Protein AF-A0A9C8ZH96-F1 (afdb_monomer)

pLDDT: mean 73.75, std 20.72, range [28.11, 97.06]

Mean predicted aligned error: 12.99 Å

Structure (mmCIF, N/CA/C/O backbone):
data_AF-A0A9C8ZH96-F1
#
_entry.id   AF-A0A9C8ZH96-F1
#
loop_
_atom_site.group_PDB
_atom_site.id
_atom_site.type_symbol
_atom_site.label_atom_id
_atom_site.label_alt_id
_atom_site.label_comp_id
_atom_site.label_asym_id
_atom_site.label_entity_id
_atom_site.label_seq_id
_atom_site.pdbx_PDB_ins_code
_atom_site.Cartn_x
_atom_site.Cartn_y
_atom_site.Cartn_z
_atom_site.occupancy
_atom_site.B_iso_or_equiv
_atom_site.auth_seq_id
_atom_site.auth_comp_id
_atom_site.auth_asym_id
_atom_site.auth_atom_id
_atom_site.pdbx_PDB_model_num
ATOM 1 N N . MET A 1 1 ? 28.881 10.585 8.281 1.00 30.69 1 MET A N 1
ATOM 2 C CA . MET A 1 1 ? 27.798 9.870 8.985 1.00 30.69 1 MET A CA 1
ATOM 3 C C . MET A 1 1 ? 26.505 10.438 8.441 1.00 30.69 1 MET A C 1
ATOM 5 O O . MET A 1 1 ? 26.179 11.568 8.762 1.00 30.69 1 MET A O 1
ATOM 9 N N . THR A 1 2 ? 25.888 9.765 7.474 1.00 30.75 2 THR A N 1
ATOM 10 C CA . THR A 1 2 ? 24.674 10.262 6.816 1.00 30.75 2 THR A CA 1
ATOM 11 C C . THR A 1 2 ? 23.481 10.030 7.734 1.00 30.75 2 THR A C 1
ATOM 13 O O . THR A 1 2 ? 23.176 8.883 8.059 1.00 30.75 2 THR A O 1
ATOM 16 N N . ASP A 1 3 ? 22.847 11.123 8.157 1.00 37.47 3 ASP A N 1
ATOM 17 C CA . ASP A 1 3 ? 21.580 11.162 8.889 1.00 37.47 3 ASP A CA 1
ATOM 18 C C . ASP A 1 3 ? 20.472 10.555 8.017 1.00 37.47 3 ASP A C 1
ATOM 20 O O . ASP A 1 3 ? 19.742 11.242 7.306 1.00 37.47 3 ASP A O 1
ATOM 24 N N . ASN A 1 4 ? 20.370 9.226 8.017 1.00 44.91 4 ASN A N 1
ATOM 25 C CA . ASN A 1 4 ? 19.306 8.504 7.330 1.00 44.91 4 ASN A CA 1
ATOM 26 C C . ASN A 1 4 ? 18.088 8.431 8.260 1.00 44.91 4 ASN A C 1
ATOM 28 O O . ASN A 1 4 ? 17.694 7.360 8.729 1.00 44.91 4 ASN A O 1
ATOM 32 N N . CYS A 1 5 ? 17.557 9.601 8.622 1.00 54.75 5 CYS A N 1
ATOM 33 C CA . CYS A 1 5 ? 16.381 9.683 9.471 1.00 54.75 5 CYS A CA 1
ATOM 34 C C . CYS A 1 5 ? 15.181 9.122 8.699 1.00 54.75 5 CYS A C 1
ATOM 36 O O . CYS A 1 5 ? 14.754 9.670 7.689 1.00 54.75 5 CYS A O 1
ATOM 38 N N . VAL A 1 6 ? 14.654 8.000 9.186 1.00 64.62 6 VAL A N 1
ATOM 39 C CA . VAL A 1 6 ? 13.501 7.282 8.623 1.00 64.62 6 VAL A CA 1
ATOM 40 C C . VAL A 1 6 ? 12.221 8.130 8.600 1.00 64.62 6 VAL A C 1
ATOM 42 O O . VAL A 1 6 ? 11.325 7.855 7.804 1.00 64.62 6 VAL A O 1
ATOM 45 N N . TYR A 1 7 ? 12.137 9.143 9.466 1.00 63.81 7 TYR A N 1
ATOM 46 C CA . TYR A 1 7 ? 10.986 10.031 9.598 1.00 63.81 7 TYR A CA 1
ATOM 47 C C . TYR A 1 7 ? 11.360 11.473 9.283 1.00 63.81 7 TYR A C 1
ATOM 49 O O . TYR A 1 7 ? 12.438 11.951 9.647 1.00 63.81 7 TYR A O 1
ATOM 57 N N . HIS A 1 8 ? 10.420 12.184 8.674 1.00 64.00 8 HIS A N 1
ATOM 58 C CA . HIS A 1 8 ? 10.560 13.609 8.395 1.00 64.00 8 HIS A CA 1
ATOM 59 C C . HIS A 1 8 ? 10.381 14.479 9.631 1.00 64.00 8 HIS A C 1
ATOM 61 O O . HIS A 1 8 ? 9.702 14.093 10.577 1.00 64.00 8 HIS A O 1
ATOM 67 N N . GLU A 1 9 ? 10.889 15.710 9.577 1.00 67.31 9 GLU A N 1
ATOM 68 C CA . GLU A 1 9 ? 10.723 16.704 10.643 1.00 67.31 9 GLU A CA 1
ATOM 69 C C . GLU A 1 9 ? 9.248 16.916 11.022 1.00 67.31 9 GLU A C 1
ATOM 71 O O . GLU A 1 9 ? 8.907 16.891 12.202 1.00 67.31 9 GLU A O 1
ATOM 76 N N . GLY A 1 10 ? 8.350 17.019 10.035 1.00 61.44 10 GLY A N 1
ATOM 77 C CA . GLY A 1 10 ? 6.909 17.138 10.286 1.00 61.44 10 GLY A CA 1
ATOM 78 C C . GLY A 1 10 ? 6.300 15.896 10.947 1.00 61.44 10 GLY A C 1
ATOM 79 O O . GLY A 1 10 ? 5.468 16.014 11.846 1.00 61.44 10 GLY A O 1
ATOM 80 N N . GLU A 1 11 ? 6.742 14.696 10.562 1.00 68.62 11 GLU A N 1
ATOM 81 C CA . GLU A 1 11 ? 6.286 13.447 11.183 1.00 68.62 11 GLU A CA 1
ATOM 82 C C . GLU A 1 11 ? 6.816 13.312 12.611 1.00 68.62 11 GLU A C 1
ATOM 84 O O . GLU A 1 11 ? 6.065 12.939 13.510 1.00 68.62 11 GLU A O 1
ATOM 89 N N . LEU A 1 12 ? 8.079 13.669 12.840 1.00 71.69 12 LEU A N 1
ATOM 90 C CA . LEU A 1 12 ? 8.698 13.709 14.161 1.00 71.69 12 LEU A CA 1
ATOM 91 C C . LEU A 1 12 ? 8.006 14.732 15.068 1.00 71.69 12 LEU A C 1
ATOM 93 O O . LEU A 1 12 ? 7.741 14.428 16.231 1.00 71.69 12 LEU A O 1
ATOM 97 N N . ALA A 1 13 ? 7.651 15.904 14.538 1.00 69.12 13 ALA A N 1
ATOM 98 C CA . ALA A 1 13 ? 6.918 16.935 15.267 1.00 69.12 13 ALA A CA 1
ATOM 99 C C . ALA A 1 13 ? 5.530 16.438 15.696 1.00 69.12 13 ALA A C 1
ATOM 101 O O . ALA A 1 13 ? 5.172 16.545 16.870 1.00 69.12 13 ALA A O 1
ATOM 102 N N . VAL A 1 14 ? 4.773 15.811 14.789 1.00 69.50 14 VAL A N 1
ATOM 103 C CA . VAL A 1 14 ? 3.464 15.217 15.113 1.00 69.50 14 VAL A CA 1
ATOM 104 C C . VAL A 1 14 ? 3.613 14.057 16.103 1.00 69.50 14 VAL A C 1
ATOM 106 O O . VAL A 1 14 ? 2.831 13.948 17.049 1.00 69.50 14 VAL A O 1
ATOM 109 N N . GLN A 1 15 ? 4.623 13.200 15.945 1.00 76.31 15 GLN A N 1
ATOM 110 C CA . GLN A 1 15 ? 4.893 12.099 16.875 1.00 76.31 15 GLN A CA 1
ATOM 111 C C . GLN A 1 15 ? 5.243 12.604 18.280 1.00 76.31 15 GLN A C 1
ATOM 113 O O . GLN A 1 15 ? 4.797 12.014 19.268 1.00 76.31 15 GLN A O 1
ATOM 118 N N . ALA A 1 16 ? 6.013 13.691 18.376 1.00 74.44 16 ALA A N 1
ATOM 119 C CA . ALA A 1 16 ? 6.354 14.341 19.635 1.00 74.44 16 ALA A CA 1
ATOM 120 C C . ALA A 1 16 ? 5.114 14.957 20.296 1.00 74.44 16 ALA A C 1
ATOM 122 O O . ALA A 1 16 ? 4.856 14.685 21.467 1.00 74.44 16 ALA A O 1
ATOM 123 N N . GLN A 1 17 ? 4.298 15.693 19.534 1.00 74.50 17 GLN A N 1
ATOM 124 C CA . GLN A 1 17 ? 3.046 16.289 20.020 1.00 74.50 17 GLN A CA 1
ATOM 125 C C . GLN A 1 17 ? 2.052 15.244 20.540 1.00 74.50 17 GLN A C 1
ATOM 127 O O . GLN A 1 17 ? 1.319 15.505 21.488 1.00 74.50 17 GLN A O 1
ATOM 132 N N . ASN A 1 18 ? 2.044 14.047 19.950 1.00 71.00 18 ASN A N 1
ATOM 133 C CA . ASN A 1 18 ? 1.160 12.955 20.357 1.00 71.00 18 ASN A CA 1
ATOM 134 C C . ASN A 1 18 ? 1.796 11.999 21.386 1.00 71.00 18 ASN A C 1
ATOM 136 O O . ASN A 1 18 ? 1.199 10.972 21.707 1.00 71.00 18 ASN A O 1
ATOM 140 N N . GLY A 1 19 ? 3.007 12.286 21.882 1.00 79.12 19 GLY A N 1
ATOM 141 C CA . GLY A 1 19 ? 3.695 11.454 22.877 1.00 79.12 19 GLY A CA 1
ATOM 142 C C . GLY A 1 19 ? 4.083 10.052 22.385 1.00 79.12 19 GLY A C 1
ATOM 143 O O . GLY A 1 19 ? 4.326 9.158 23.193 1.00 79.12 19 GLY A O 1
ATOM 144 N N . VAL A 1 20 ? 4.145 9.828 21.067 1.00 78.31 20 VAL A N 1
ATOM 145 C CA . VAL A 1 20 ? 4.417 8.512 20.449 1.00 78.31 20 VAL A CA 1
ATOM 146 C C . VAL A 1 20 ? 5.841 8.369 19.904 1.00 78.31 20 VAL A C 1
ATOM 148 O O . VAL A 1 20 ? 6.160 7.349 19.296 1.00 78.31 20 VAL A O 1
ATOM 151 N N . ALA A 1 21 ? 6.723 9.342 20.146 1.00 73.88 21 ALA A N 1
ATOM 152 C CA . ALA A 1 21 ? 8.090 9.365 19.614 1.00 73.88 21 ALA A CA 1
ATOM 153 C C . ALA A 1 21 ? 8.908 8.092 19.930 1.00 73.88 21 ALA A C 1
ATOM 155 O O . ALA A 1 21 ? 9.622 7.583 19.067 1.00 73.88 21 ALA A O 1
ATOM 156 N N . THR A 1 22 ? 8.784 7.520 21.134 1.00 70.31 22 THR A N 1
ATOM 157 C CA . THR A 1 22 ? 9.489 6.275 21.502 1.00 70.31 22 THR A CA 1
ATOM 158 C C . THR A 1 22 ? 8.969 5.067 20.720 1.00 70.31 22 THR A C 1
ATOM 160 O O . THR A 1 22 ? 9.757 4.286 20.192 1.00 70.31 22 THR A O 1
ATOM 163 N N . ALA A 1 23 ? 7.646 4.933 20.590 1.00 66.44 23 ALA A N 1
ATOM 164 C CA . ALA A 1 23 ? 7.031 3.865 19.801 1.00 66.44 23 ALA A CA 1
ATOM 165 C C . ALA A 1 23 ? 7.370 3.998 18.306 1.00 66.44 23 ALA A C 1
ATOM 167 O O . ALA A 1 23 ? 7.609 2.995 17.630 1.00 66.44 23 ALA A O 1
ATOM 168 N N . ALA A 1 24 ? 7.450 5.232 17.804 1.00 65.38 24 ALA A N 1
ATOM 169 C CA . ALA A 1 24 ? 7.892 5.511 16.447 1.00 65.38 24 ALA A CA 1
ATOM 170 C C . ALA A 1 24 ? 9.358 5.110 16.237 1.00 65.38 24 ALA A C 1
ATOM 172 O O . ALA A 1 24 ? 9.647 4.406 15.280 1.00 65.38 24 ALA A O 1
ATOM 173 N N . ARG A 1 25 ? 10.280 5.431 17.158 1.00 70.19 25 ARG A N 1
ATOM 174 C CA . ARG A 1 25 ? 11.686 4.982 17.063 1.00 70.19 25 ARG A CA 1
ATOM 175 C C . ARG A 1 25 ? 11.831 3.462 17.007 1.00 70.19 25 ARG A C 1
ATOM 177 O O . ARG A 1 25 ? 12.599 2.957 16.194 1.00 70.19 25 ARG A O 1
ATOM 184 N N . LEU A 1 26 ? 11.079 2.735 17.833 1.00 67.62 26 LEU A N 1
ATOM 185 C CA . LEU A 1 26 ? 11.060 1.267 17.788 1.00 67.62 26 LEU A CA 1
ATOM 186 C C . LEU A 1 26 ? 10.528 0.751 16.444 1.00 67.62 26 LEU A C 1
ATOM 188 O O . LEU A 1 26 ? 11.037 -0.232 15.915 1.00 67.62 26 LEU A O 1
ATOM 192 N N . SER A 1 27 ? 9.544 1.445 15.871 1.00 69.31 27 SER A N 1
ATOM 193 C CA . SER A 1 27 ? 9.004 1.125 14.546 1.00 69.31 27 SER A CA 1
ATOM 194 C C . SER A 1 27 ? 10.007 1.437 13.428 1.00 69.31 27 SER A C 1
ATOM 196 O O . SER A 1 27 ? 10.153 0.628 12.519 1.00 69.31 27 SER A O 1
ATOM 198 N N . ALA A 1 28 ? 10.753 2.545 13.517 1.00 70.31 28 ALA A N 1
ATOM 199 C CA . ALA A 1 28 ? 11.830 2.880 12.582 1.00 70.31 28 ALA A CA 1
ATOM 200 C C . ALA A 1 28 ? 12.947 1.833 12.581 1.00 70.31 28 ALA A C 1
ATOM 202 O O . ALA A 1 28 ? 13.423 1.459 11.514 1.00 70.31 28 ALA A O 1
ATOM 203 N N . ALA A 1 29 ? 13.329 1.317 13.753 1.00 69.62 29 ALA A N 1
ATOM 204 C CA . ALA A 1 29 ? 14.325 0.250 13.859 1.00 69.62 29 ALA A CA 1
ATOM 205 C C . ALA A 1 29 ? 13.866 -1.073 13.211 1.00 69.62 29 ALA A C 1
ATOM 207 O O . ALA A 1 29 ? 14.695 -1.910 12.863 1.00 69.62 29 ALA A O 1
ATOM 208 N N . ALA A 1 30 ? 12.553 -1.263 13.041 1.00 74.75 30 ALA A N 1
ATOM 209 C CA . ALA A 1 30 ? 11.970 -2.432 12.390 1.00 74.75 30 ALA A CA 1
ATOM 210 C C . ALA A 1 30 ? 11.826 -2.280 10.864 1.00 74.75 30 ALA A C 1
ATOM 212 O O . ALA A 1 30 ? 11.397 -3.234 10.210 1.00 74.75 30 ALA A O 1
ATOM 213 N N . ILE A 1 31 ? 12.164 -1.118 10.289 1.00 83.94 31 ILE A N 1
ATOM 214 C CA . ILE A 1 31 ? 12.118 -0.914 8.839 1.00 83.94 31 ILE A CA 1
ATOM 215 C C . ILE A 1 31 ? 13.316 -1.588 8.189 1.00 83.94 31 ILE A C 1
ATOM 217 O O . ILE A 1 31 ? 14.468 -1.276 8.483 1.00 83.94 31 ILE A O 1
ATOM 221 N N . GLN A 1 32 ? 13.021 -2.504 7.276 1.00 87.31 32 GLN A N 1
ATOM 222 C CA . GLN A 1 32 ? 14.018 -3.248 6.521 1.00 87.31 32 GLN A CA 1
ATOM 223 C C . GLN A 1 32 ? 13.865 -2.957 5.031 1.00 87.31 32 GLN A C 1
ATOM 225 O O . GLN A 1 32 ? 12.756 -2.738 4.551 1.00 87.31 32 GLN A O 1
ATOM 230 N N . ASP A 1 33 ? 14.958 -3.044 4.282 1.00 90.69 33 ASP A N 1
ATOM 231 C CA . ASP A 1 33 ? 14.975 -2.992 2.812 1.00 90.69 33 ASP A CA 1
ATOM 232 C C . ASP A 1 33 ? 14.498 -4.302 2.157 1.00 90.69 33 ASP A C 1
ATOM 234 O O . ASP A 1 33 ? 14.644 -4.528 0.954 1.00 90.69 33 ASP A O 1
ATOM 238 N N . ARG A 1 34 ? 13.924 -5.198 2.963 1.00 93.44 34 ARG A N 1
ATOM 239 C CA . ARG A 1 34 ? 13.419 -6.495 2.547 1.00 93.44 34 ARG A CA 1
ATOM 240 C C . ARG A 1 34 ? 12.215 -6.912 3.374 1.00 93.44 34 ARG A C 1
ATOM 242 O O . ARG A 1 34 ? 12.126 -6.650 4.568 1.00 93.44 34 ARG A O 1
ATOM 249 N N . ILE A 1 35 ? 11.318 -7.646 2.739 1.00 94.25 35 ILE A N 1
ATOM 250 C CA . ILE A 1 35 ? 10.202 -8.319 3.388 1.00 94.25 35 ILE A CA 1
ATOM 251 C C . ILE A 1 35 ? 10.753 -9.462 4.262 1.00 94.25 35 ILE A C 1
ATOM 253 O O . ILE A 1 35 ? 11.465 -10.333 3.745 1.00 94.25 35 ILE A O 1
ATOM 257 N N . PRO A 1 36 ? 10.400 -9.512 5.560 1.00 91.56 36 PRO A N 1
ATOM 258 C CA . PRO A 1 36 ? 10.779 -10.615 6.434 1.00 91.56 36 PRO A CA 1
ATOM 259 C C . PRO A 1 36 ? 10.225 -11.954 5.937 1.00 91.56 36 PRO A C 1
ATOM 261 O O . PRO A 1 36 ? 9.075 -12.034 5.507 1.00 91.56 36 PRO A O 1
ATOM 264 N N . GLN A 1 37 ? 10.993 -13.036 6.080 1.00 89.94 37 GLN A N 1
ATOM 265 C CA . GLN A 1 37 ? 10.569 -14.375 5.644 1.00 89.94 37 GLN A CA 1
ATOM 266 C C . GLN A 1 37 ? 9.224 -14.800 6.263 1.00 89.94 37 GLN A C 1
ATOM 268 O O . GLN A 1 37 ? 8.357 -15.331 5.574 1.00 89.94 37 GLN A O 1
ATOM 273 N N . ALA A 1 38 ? 9.000 -14.470 7.540 1.00 87.62 38 ALA A N 1
ATOM 274 C CA . ALA A 1 38 ? 7.745 -14.741 8.245 1.00 87.62 38 ALA A CA 1
ATOM 275 C C . ALA A 1 38 ? 6.519 -14.014 7.647 1.00 87.62 38 ALA A C 1
ATOM 277 O O . ALA A 1 38 ? 5.380 -14.420 7.880 1.00 87.62 38 ALA A O 1
ATOM 278 N N . ALA A 1 39 ? 6.728 -12.944 6.874 1.00 91.44 39 ALA A N 1
ATOM 279 C CA . ALA A 1 39 ? 5.664 -12.187 6.222 1.00 91.44 39 ALA A CA 1
ATOM 280 C C . ALA A 1 39 ? 5.337 -12.696 4.806 1.00 91.44 39 ALA A C 1
ATOM 282 O O . ALA A 1 39 ? 4.299 -12.328 4.2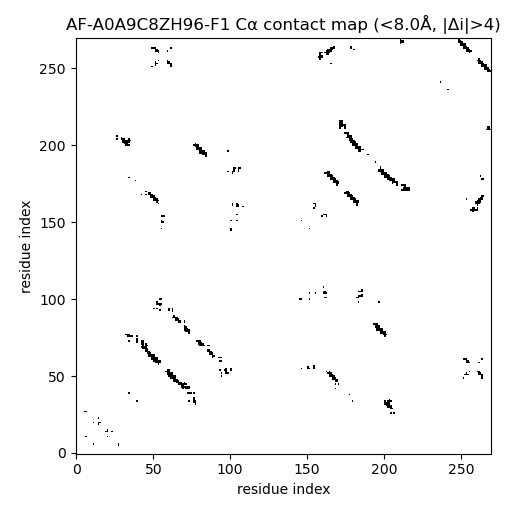63 1.00 91.44 39 ALA A O 1
ATOM 283 N N . MET A 1 40 ? 6.162 -13.563 4.210 1.00 93.81 40 MET A N 1
ATOM 284 C CA . MET A 1 40 ? 5.953 -14.049 2.837 1.00 93.81 40 MET A CA 1
ATOM 285 C C . MET A 1 40 ? 4.653 -14.847 2.696 1.00 93.81 40 MET A C 1
ATOM 287 O O . MET A 1 40 ? 3.872 -14.600 1.780 1.00 93.81 40 MET A O 1
ATOM 291 N N . ALA A 1 41 ? 4.382 -15.749 3.647 1.00 92.06 41 ALA A N 1
ATOM 292 C CA . ALA A 1 41 ? 3.131 -16.507 3.684 1.00 92.06 41 ALA A CA 1
ATOM 293 C C . ALA A 1 41 ? 1.916 -15.588 3.887 1.00 92.06 41 ALA A C 1
ATOM 295 O O . ALA A 1 41 ? 0.891 -15.772 3.242 1.00 92.06 41 ALA A O 1
ATOM 296 N N . PHE A 1 42 ? 2.057 -14.559 4.731 1.00 93.06 42 PHE A N 1
ATOM 297 C CA . PHE A 1 42 ? 1.012 -13.557 4.936 1.00 93.06 42 PHE A CA 1
ATOM 298 C C . PHE A 1 42 ? 0.681 -12.811 3.641 1.00 93.06 42 PHE A C 1
ATOM 300 O O . PHE A 1 42 ? -0.493 -12.691 3.311 1.00 93.06 42 PHE A O 1
ATOM 307 N N . ILE A 1 43 ? 1.697 -12.372 2.889 1.00 95.44 43 ILE A N 1
ATOM 308 C CA . ILE A 1 43 ? 1.526 -11.707 1.587 1.00 95.44 43 ILE A CA 1
ATOM 309 C C . ILE A 1 43 ? 0.807 -12.623 0.597 1.00 95.44 43 ILE A C 1
ATOM 311 O O . ILE A 1 43 ? -0.179 -12.209 -0.003 1.00 95.44 43 ILE A O 1
ATOM 315 N N . ALA A 1 44 ? 1.276 -13.865 0.452 1.00 94.62 44 ALA A N 1
ATOM 316 C CA . ALA A 1 44 ? 0.713 -14.817 -0.503 1.00 94.62 44 ALA A CA 1
ATOM 317 C C . ALA A 1 44 ? -0.748 -15.186 -0.194 1.00 94.62 44 ALA A C 1
ATOM 319 O O . ALA A 1 44 ? -1.488 -15.554 -1.097 1.00 94.62 44 ALA A O 1
ATOM 320 N N . GLN A 1 45 ? -1.176 -15.081 1.063 1.00 93.38 45 GLN A N 1
ATOM 321 C CA . GLN A 1 45 ? -2.554 -15.355 1.475 1.00 93.38 45 GLN A CA 1
ATOM 322 C C . GLN A 1 45 ? -3.492 -14.155 1.318 1.00 93.38 45 GLN A C 1
ATOM 324 O O . GLN A 1 45 ? -4.701 -14.320 1.469 1.00 93.38 45 GLN A O 1
ATOM 329 N N . GLN A 1 46 ? -2.974 -12.953 1.040 1.00 94.00 46 GLN A N 1
ATOM 330 C CA . GLN A 1 46 ? -3.837 -11.785 0.906 1.00 94.00 46 GLN A CA 1
ATOM 331 C C . GLN A 1 46 ? -4.757 -11.918 -0.305 1.00 94.00 46 GLN A C 1
ATOM 333 O O . GLN A 1 46 ? -4.343 -12.360 -1.375 1.00 94.00 46 GLN A O 1
ATOM 338 N N . SER A 1 47 ? -5.984 -11.440 -0.129 1.00 92.69 47 SER A N 1
ATOM 339 C CA . SER A 1 47 ? -6.976 -11.234 -1.186 1.00 92.69 47 SER A CA 1
ATOM 340 C C . SER A 1 47 ? -7.320 -9.756 -1.401 1.00 92.69 47 SER A C 1
ATOM 342 O O . SER A 1 47 ? -8.124 -9.417 -2.267 1.00 92.69 47 SER A O 1
ATOM 344 N N . MET A 1 48 ? -6.700 -8.866 -0.619 1.00 93.50 48 MET A N 1
ATOM 345 C CA . MET A 1 48 ? -6.855 -7.419 -0.704 1.00 93.50 48 MET A CA 1
ATOM 346 C C . MET A 1 48 ? -5.521 -6.722 -0.419 1.00 93.50 48 MET A C 1
ATOM 348 O O . MET A 1 48 ? -4.766 -7.125 0.469 1.00 93.50 48 MET A O 1
ATOM 352 N N . ALA A 1 49 ? -5.254 -5.643 -1.141 1.00 95.81 49 ALA A N 1
ATOM 353 C CA . ALA A 1 49 ? -4.184 -4.698 -0.871 1.00 95.81 49 ALA A CA 1
ATOM 354 C C . ALA A 1 49 ? -4.677 -3.272 -1.115 1.00 95.81 49 ALA A C 1
ATOM 356 O O . ALA A 1 49 ? -5.577 -3.040 -1.921 1.00 95.81 49 ALA A O 1
ATOM 357 N N . VAL A 1 50 ? -4.053 -2.308 -0.448 1.00 97.06 50 VAL A N 1
ATOM 358 C CA . VAL A 1 50 ? -4.219 -0.888 -0.762 1.00 97.06 50 VAL A CA 1
ATOM 359 C C . VAL A 1 50 ? -2.918 -0.379 -1.345 1.00 97.06 50 VAL A C 1
ATOM 361 O O . VAL A 1 50 ? -1.861 -0.616 -0.760 1.00 97.06 50 VAL A O 1
ATOM 364 N N . ILE A 1 51 ? -2.980 0.323 -2.471 1.00 97.06 51 ILE A N 1
ATOM 365 C CA . ILE A 1 51 ? -1.801 0.873 -3.137 1.00 97.06 51 ILE A CA 1
ATOM 366 C C . ILE A 1 51 ? -1.926 2.392 -3.234 1.00 97.06 51 ILE A C 1
ATOM 368 O O . ILE A 1 51 ? -2.827 2.920 -3.881 1.00 97.06 51 ILE A O 1
ATOM 372 N N . GLY A 1 52 ? -0.999 3.084 -2.579 1.00 95.94 52 GLY A N 1
ATOM 373 C CA . GLY A 1 52 ? -0.752 4.511 -2.718 1.00 95.94 52 GLY A CA 1
ATOM 374 C C . GLY A 1 52 ? 0.091 4.783 -3.957 1.00 95.94 52 GLY A C 1
ATOM 375 O O . GLY A 1 52 ? 1.200 4.256 -4.077 1.00 95.94 52 GLY A O 1
ATOM 376 N N . SER A 1 53 ? -0.413 5.606 -4.871 1.00 93.44 53 SER A N 1
ATOM 377 C CA . SER A 1 53 ? 0.297 5.983 -6.097 1.00 93.44 53 SER A CA 1
ATOM 378 C C . SER A 1 53 ? 0.052 7.445 -6.470 1.00 93.44 53 SER A C 1
ATOM 380 O O . SER A 1 53 ? -0.881 8.075 -5.969 1.00 93.44 53 SER A O 1
ATOM 382 N N . LEU A 1 54 ? 0.903 7.984 -7.343 1.00 89.31 54 LEU A N 1
ATOM 383 C CA . LEU A 1 54 ? 0.711 9.293 -7.957 1.00 89.31 54 LEU A CA 1
ATOM 384 C C . LEU A 1 54 ? 0.207 9.134 -9.386 1.00 89.31 54 LEU A C 1
ATOM 386 O O . LEU A 1 54 ? 0.704 8.282 -10.123 1.00 89.31 54 LEU A O 1
ATOM 390 N N . ASP A 1 55 ? -0.743 9.975 -9.785 1.00 85.88 55 ASP A N 1
ATOM 391 C CA . ASP A 1 55 ? -1.093 10.113 -11.197 1.00 85.88 55 ASP A CA 1
ATOM 392 C C . ASP A 1 55 ? -0.127 11.038 -11.945 1.00 85.88 55 ASP A C 1
ATOM 394 O O . ASP A 1 55 ? 0.718 11.705 -11.358 1.00 85.88 55 ASP A O 1
ATOM 398 N N . ALA A 1 56 ? -0.287 11.129 -13.266 1.00 78.50 56 ALA A N 1
ATOM 399 C CA . ALA A 1 56 ? 0.528 11.980 -14.136 1.00 78.50 56 ALA A CA 1
ATOM 400 C C . ALA A 1 56 ? 0.418 13.497 -13.859 1.00 78.50 56 ALA A C 1
ATOM 402 O O . ALA A 1 56 ? 1.060 14.290 -14.546 1.00 78.50 56 ALA A O 1
ATOM 403 N N . GLN A 1 57 ? -0.458 13.929 -12.951 1.00 79.81 57 GLN A N 1
ATOM 404 C CA . GLN A 1 57 ? -0.596 15.316 -12.497 1.00 79.81 57 GLN A CA 1
ATOM 405 C C . GLN A 1 57 ? 0.028 15.502 -11.100 1.00 79.81 57 GLN A C 1
ATOM 407 O O . GLN A 1 57 ? 0.118 16.626 -10.609 1.00 79.81 57 GLN A O 1
ATOM 412 N N . GLY A 1 58 ? 0.493 14.420 -10.471 1.00 79.38 58 GLY A N 1
ATOM 413 C CA . GLY A 1 58 ? 1.012 14.414 -9.111 1.00 79.38 58 GLY A CA 1
ATOM 414 C C . GLY A 1 58 ? -0.078 14.396 -8.043 1.00 79.38 58 GLY A C 1
ATOM 415 O O . GLY A 1 58 ? 0.229 14.700 -6.890 1.00 79.38 58 GLY A O 1
ATOM 416 N N . ASN A 1 59 ? -1.328 14.068 -8.393 1.00 87.06 59 ASN A N 1
ATOM 417 C CA . ASN A 1 59 ? -2.357 13.824 -7.386 1.00 87.06 59 ASN A CA 1
ATOM 418 C C . ASN A 1 59 ? -2.140 12.453 -6.752 1.00 87.06 59 ASN A C 1
ATOM 420 O O . ASN A 1 59 ? -1.721 11.503 -7.416 1.00 87.06 59 ASN A O 1
ATOM 424 N N . VAL A 1 60 ? -2.456 12.358 -5.464 1.00 90.06 60 VAL A N 1
ATOM 425 C CA . VAL A 1 60 ? -2.277 11.144 -4.671 1.00 90.06 60 VAL A CA 1
ATOM 426 C C . VAL A 1 60 ? -3.549 10.306 -4.699 1.00 90.06 60 VAL A C 1
ATOM 428 O O . VAL A 1 60 ? -4.638 10.822 -4.455 1.00 90.06 60 VAL A O 1
ATOM 431 N N . TRP A 1 61 ? -3.395 9.007 -4.937 1.00 93.50 61 TRP A N 1
ATOM 432 C CA . TRP A 1 61 ? -4.488 8.042 -5.000 1.00 93.50 61 TRP A CA 1
ATOM 433 C C . TRP A 1 61 ? -4.246 6.879 -4.043 1.00 93.50 61 TRP A C 1
ATOM 435 O O . TRP A 1 61 ? -3.134 6.357 -3.980 1.00 93.50 61 TRP A O 1
ATOM 445 N N . ALA A 1 62 ? -5.293 6.462 -3.327 1.00 95.56 62 ALA A N 1
ATOM 446 C CA . ALA A 1 62 ? -5.330 5.224 -2.551 1.00 95.56 62 ALA A CA 1
ATOM 447 C C . ALA A 1 62 ? -6.259 4.229 -3.257 1.00 95.56 62 ALA A C 1
ATOM 449 O O . ALA A 1 62 ? -7.480 4.334 -3.151 1.00 95.56 62 ALA A O 1
ATOM 450 N N . SER A 1 63 ? -5.680 3.276 -3.979 1.00 95.50 63 SER A N 1
ATOM 451 C CA . SER A 1 63 ? -6.424 2.300 -4.776 1.00 95.50 63 SER A CA 1
ATOM 452 C C . SER A 1 63 ? -6.606 0.997 -4.006 1.00 95.50 63 SER A C 1
ATOM 454 O O . SER A 1 63 ? -5.633 0.438 -3.493 1.00 95.50 63 SER A O 1
ATOM 456 N N . LEU A 1 64 ? -7.837 0.488 -3.946 1.00 94.62 64 LEU A N 1
ATOM 457 C CA . LEU A 1 64 ? -8.132 -0.844 -3.415 1.00 94.62 64 LEU A CA 1
ATOM 458 C C . LEU A 1 64 ? -7.986 -1.889 -4.519 1.00 94.62 64 LEU A C 1
ATOM 460 O O . LEU A 1 64 ? -8.616 -1.792 -5.571 1.00 94.62 64 LEU A O 1
ATOM 464 N N . VAL A 1 65 ? -7.162 -2.897 -4.253 1.00 94.44 65 VAL A N 1
ATOM 465 C CA . VAL A 1 65 ? -6.886 -4.007 -5.162 1.00 94.44 65 VAL A CA 1
ATOM 466 C C . VAL A 1 65 ? -7.338 -5.295 -4.513 1.00 94.44 65 VAL A C 1
ATOM 468 O O . VAL A 1 65 ? -6.835 -5.663 -3.455 1.00 94.44 65 VAL A O 1
ATOM 471 N N . PHE A 1 66 ? -8.256 -5.991 -5.165 1.00 93.12 66 PHE A N 1
ATOM 472 C CA . PHE A 1 66 ? -8.700 -7.321 -4.775 1.00 93.12 66 PHE A CA 1
ATOM 473 C C . PHE A 1 66 ? -8.095 -8.361 -5.704 1.00 93.12 66 PHE A C 1
ATOM 475 O O . PHE A 1 66 ? -7.879 -8.091 -6.882 1.00 93.12 66 PHE A O 1
ATOM 482 N N . GLY A 1 67 ? -7.839 -9.558 -5.203 1.00 90.81 67 GLY A N 1
ATOM 483 C CA . GLY A 1 67 ? -7.333 -10.649 -6.021 1.00 90.81 67 GLY A CA 1
ATOM 484 C C . GLY A 1 67 ? -7.443 -11.987 -5.317 1.00 90.81 67 GLY A C 1
ATOM 485 O O . GLY A 1 67 ? -7.758 -12.061 -4.131 1.00 90.81 67 GLY A O 1
ATOM 486 N N . GLN A 1 68 ? -7.188 -13.060 -6.056 1.00 89.75 68 GLN A N 1
ATOM 487 C CA . GLN A 1 68 ? -7.068 -14.382 -5.446 1.00 89.75 68 GLN A CA 1
ATOM 488 C C . GLN A 1 68 ? -5.751 -14.484 -4.665 1.00 89.75 68 GLN A C 1
ATOM 490 O O . GLN A 1 68 ? -4.765 -13.862 -5.075 1.00 89.75 68 GLN A O 1
ATOM 495 N N . PRO A 1 69 ? -5.686 -15.274 -3.577 1.00 93.25 69 PRO A N 1
ATOM 496 C CA . PRO A 1 69 ? -4.428 -15.564 -2.897 1.00 93.25 69 PRO A CA 1
ATOM 497 C C . PRO A 1 69 ? -3.314 -15.919 -3.893 1.00 93.25 69 PRO A C 1
ATOM 499 O O . PRO A 1 69 ? -3.489 -16.752 -4.782 1.00 93.25 69 PRO A O 1
ATOM 502 N N . GLY A 1 70 ? -2.174 -15.243 -3.765 1.00 92.12 70 GLY A N 1
ATOM 503 C CA . GLY A 1 70 ? -1.038 -15.339 -4.681 1.00 92.12 70 GLY A CA 1
ATOM 504 C C . GLY A 1 70 ? -0.963 -14.229 -5.734 1.00 92.12 70 GLY A C 1
ATOM 505 O O . GLY A 1 70 ? 0.060 -14.141 -6.426 1.00 92.12 70 GLY A O 1
ATOM 506 N N . PHE A 1 71 ? -1.968 -13.341 -5.817 1.00 93.88 71 PHE A N 1
ATOM 507 C CA . PHE A 1 71 ? -1.903 -12.148 -6.675 1.00 93.88 71 PHE A CA 1
ATOM 508 C C . PHE A 1 71 ? -0.746 -11.221 -6.278 1.00 93.88 71 PHE A C 1
ATOM 510 O O . PHE A 1 71 ? -0.180 -10.535 -7.129 1.00 93.88 71 PHE A O 1
ATOM 517 N N . LEU A 1 72 ? -0.354 -11.256 -5.000 1.00 95.44 72 LEU A N 1
ATOM 518 C CA . LEU A 1 72 ? 0.885 -10.701 -4.476 1.00 95.44 72 LEU A CA 1
ATOM 519 C C . LEU A 1 72 ? 1.809 -11.822 -4.006 1.00 95.44 72 LEU A C 1
ATOM 521 O O . LEU A 1 72 ? 1.400 -12.710 -3.259 1.00 95.44 72 LEU A O 1
ATOM 525 N N . ARG A 1 73 ? 3.081 -11.769 -4.405 1.00 94.81 73 ARG A N 1
ATOM 526 C CA . ARG A 1 73 ? 4.087 -12.743 -3.957 1.00 94.81 73 ARG A CA 1
ATOM 527 C C . ARG A 1 73 ? 5.491 -12.167 -3.916 1.00 94.81 73 ARG A C 1
ATOM 529 O O . ARG A 1 73 ? 5.843 -11.287 -4.697 1.00 94.81 73 ARG A O 1
ATOM 536 N N . THR A 1 74 ? 6.321 -12.724 -3.049 1.00 95.06 74 THR A N 1
ATOM 537 C CA . THR A 1 74 ? 7.761 -12.462 -3.002 1.00 95.06 74 THR A CA 1
ATOM 538 C C . THR A 1 74 ? 8.496 -13.770 -2.722 1.00 95.06 74 THR A C 1
ATOM 540 O O . THR A 1 74 ? 7.991 -14.603 -1.973 1.00 95.06 74 THR A O 1
ATOM 543 N N . GLY A 1 75 ? 9.652 -13.971 -3.358 1.00 91.50 75 GLY A N 1
ATOM 544 C CA . GLY A 1 75 ? 10.502 -15.150 -3.136 1.00 91.50 75 GLY A CA 1
ATOM 545 C C . GLY A 1 75 ? 11.825 -14.817 -2.446 1.00 91.50 75 GLY A C 1
ATOM 546 O O . GLY A 1 75 ? 12.326 -15.595 -1.644 1.00 91.50 75 GLY A O 1
ATOM 547 N N . ASP A 1 76 ? 12.379 -13.638 -2.727 1.00 91.81 76 ASP A N 1
ATOM 548 C CA . ASP A 1 76 ? 13.666 -13.151 -2.210 1.00 91.81 76 ASP A CA 1
ATOM 549 C C . ASP A 1 76 ? 13.504 -12.136 -1.054 1.00 91.81 76 ASP A C 1
ATOM 551 O O . ASP A 1 76 ? 14.469 -11.786 -0.364 1.00 91.81 76 ASP A O 1
ATOM 555 N N . GLY A 1 77 ? 12.279 -11.645 -0.843 1.00 94.31 77 GLY A N 1
ATOM 556 C CA . GLY A 1 77 ? 11.945 -10.541 0.053 1.00 94.31 77 GLY A CA 1
ATOM 557 C C . GLY A 1 77 ? 12.342 -9.161 -0.482 1.00 94.31 77 GLY A C 1
ATOM 558 O O . GLY A 1 77 ? 11.947 -8.156 0.096 1.00 94.31 77 GLY A O 1
ATOM 559 N N . LYS A 1 78 ? 13.094 -9.088 -1.582 1.00 95.81 78 LYS A N 1
ATOM 560 C CA . LYS A 1 78 ? 13.531 -7.835 -2.217 1.00 95.81 78 LYS A CA 1
ATOM 561 C C . LYS A 1 78 ? 12.610 -7.420 -3.359 1.00 95.81 78 LYS A C 1
ATOM 563 O O . LYS A 1 78 ? 12.532 -6.243 -3.687 1.00 95.81 78 LYS A O 1
ATOM 568 N N . SER A 1 79 ? 11.903 -8.375 -3.944 1.00 94.06 79 SER A N 1
ATOM 569 C CA . SER A 1 79 ? 11.036 -8.191 -5.097 1.00 94.06 79 SER A CA 1
ATOM 570 C C . SER A 1 79 ? 9.622 -8.623 -4.733 1.00 94.06 79 SER A C 1
ATOM 572 O O . SER A 1 79 ? 9.394 -9.776 -4.355 1.00 94.06 79 SER A O 1
ATOM 574 N N . LEU A 1 80 ? 8.662 -7.715 -4.866 1.00 95.31 80 LEU A N 1
ATOM 575 C CA . LEU A 1 80 ? 7.238 -8.006 -4.762 1.00 95.31 80 LEU A CA 1
ATOM 576 C C . LEU A 1 80 ? 6.637 -8.050 -6.168 1.00 95.31 80 LEU A C 1
ATOM 578 O O . LEU A 1 80 ? 6.846 -7.144 -6.969 1.00 95.31 80 LEU A O 1
ATOM 582 N N . TRP A 1 81 ? 5.889 -9.102 -6.471 1.00 94.25 81 TRP A N 1
ATOM 583 C CA . TRP A 1 81 ? 5.215 -9.285 -7.751 1.00 94.25 81 TRP A CA 1
ATOM 584 C C . TRP A 1 81 ? 3.713 -9.120 -7.577 1.00 94.25 81 TRP A C 1
ATOM 586 O O . TRP A 1 81 ? 3.123 -9.841 -6.775 1.00 94.25 81 TRP A O 1
ATOM 596 N N . LEU A 1 82 ? 3.111 -8.234 -8.367 1.00 93.56 82 LEU A N 1
ATOM 597 C CA . LEU A 1 82 ? 1.670 -7.996 -8.445 1.00 93.56 82 LEU A CA 1
ATOM 598 C C . LEU A 1 82 ? 1.125 -8.549 -9.771 1.00 93.56 82 LEU A C 1
ATOM 600 O O . LEU A 1 82 ? 1.456 -8.043 -10.841 1.00 93.56 82 LEU A O 1
ATOM 604 N N . GLN A 1 83 ? 0.306 -9.597 -9.727 1.00 91.69 83 GLN A N 1
ATOM 605 C CA . GLN A 1 83 ? -0.256 -10.255 -10.912 1.00 91.69 83 GL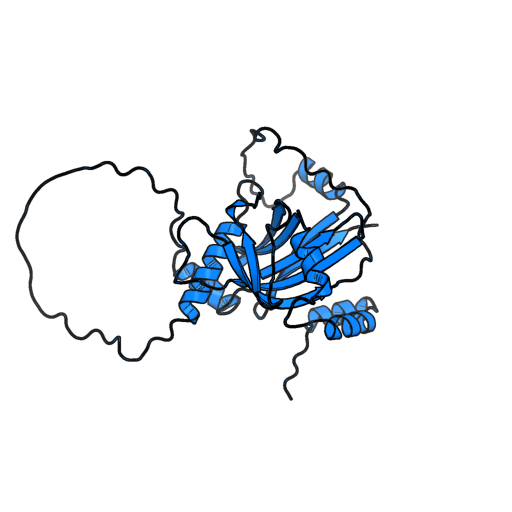N A CA 1
ATOM 606 C C . GLN A 1 83 ? -1.482 -9.497 -11.431 1.00 91.69 83 GLN A C 1
ATOM 608 O O . GLN A 1 83 ? -2.597 -9.735 -10.971 1.00 91.69 83 GLN A O 1
ATOM 613 N N . ARG A 1 84 ? -1.306 -8.611 -12.419 1.00 88.25 84 ARG A N 1
ATOM 614 C CA . ARG A 1 84 ? -2.393 -7.756 -12.933 1.00 88.25 84 ARG A CA 1
ATOM 615 C C . ARG A 1 84 ? -3.624 -8.536 -13.398 1.00 88.25 84 ARG A C 1
ATOM 617 O O . ARG A 1 84 ? -4.738 -8.100 -13.147 1.00 88.25 84 ARG A O 1
ATOM 624 N N . SER A 1 85 ? -3.436 -9.683 -14.050 1.00 86.31 85 SER A N 1
ATOM 625 C CA . SER A 1 85 ? -4.535 -10.532 -14.537 1.00 86.31 85 SER A CA 1
ATOM 626 C C . SER A 1 85 ? -5.374 -11.163 -13.422 1.00 86.31 85 SER A C 1
ATOM 628 O O . SER A 1 85 ? -6.489 -11.599 -13.682 1.00 86.31 85 SER A O 1
ATOM 630 N N . GLN A 1 86 ? -4.853 -11.205 -12.195 1.00 88.62 86 GLN A N 1
ATOM 631 C CA . GLN A 1 86 ? -5.536 -11.735 -11.013 1.00 88.62 86 GLN A CA 1
ATOM 632 C C . GLN A 1 86 ? -6.100 -10.620 -10.123 1.00 88.62 86 GLN A C 1
ATOM 634 O O . GLN A 1 86 ? -6.562 -10.901 -9.020 1.00 88.62 86 GLN A O 1
ATOM 639 N N . CYS A 1 87 ? -6.017 -9.363 -10.573 1.00 90.69 87 CYS A N 1
ATOM 640 C CA . CYS A 1 87 ? -6.433 -8.196 -9.811 1.00 90.69 87 CYS A CA 1
ATOM 641 C C . CYS A 1 87 ? -7.760 -7.630 -10.322 1.00 90.69 87 CYS A C 1
ATOM 643 O O . CYS A 1 87 ? -7.951 -7.427 -11.521 1.00 90.69 87 CYS A O 1
ATOM 645 N N . HIS A 1 88 ? -8.618 -7.252 -9.385 1.00 90.12 88 HIS A N 1
ATOM 646 C CA . HIS A 1 88 ? -9.822 -6.463 -9.586 1.00 90.12 88 HIS A CA 1
ATOM 647 C C . HIS A 1 88 ? -9.662 -5.134 -8.843 1.00 90.12 88 HIS A C 1
ATOM 649 O O . HIS A 1 88 ? -9.314 -5.108 -7.664 1.00 90.12 88 HIS A O 1
ATOM 655 N N . ILE A 1 89 ? -9.911 -4.028 -9.540 1.00 90.06 89 ILE A N 1
ATOM 656 C CA . ILE A 1 89 ? -9.941 -2.674 -8.973 1.00 90.06 89 ILE A CA 1
ATOM 657 C C . ILE A 1 89 ? -11.243 -1.993 -9.386 1.00 90.06 89 ILE A C 1
ATOM 659 O O . ILE A 1 89 ? -11.904 -2.443 -10.327 1.00 90.06 89 ILE A O 1
ATOM 663 N N . ALA A 1 90 ? -11.605 -0.908 -8.703 1.00 85.25 90 ALA A N 1
ATOM 664 C CA . ALA A 1 90 ? -12.785 -0.130 -9.058 1.00 85.25 90 ALA A CA 1
ATOM 665 C C . ALA A 1 90 ? -12.702 0.392 -10.505 1.00 85.25 90 ALA A C 1
ATOM 667 O O . ALA A 1 90 ? -11.632 0.750 -11.004 1.00 85.25 90 ALA A O 1
ATOM 668 N N . PHE A 1 91 ? -13.845 0.449 -11.193 1.00 81.31 91 PHE A N 1
ATOM 669 C CA . PHE A 1 91 ? -13.906 1.045 -12.525 1.00 81.31 91 PHE A CA 1
ATOM 670 C C . PHE A 1 91 ? -13.464 2.516 -12.467 1.00 81.31 91 PHE A C 1
ATOM 672 O O . PHE A 1 91 ? -13.893 3.264 -11.594 1.00 81.31 91 PHE A O 1
ATOM 679 N N . GLY A 1 92 ? -12.598 2.927 -13.395 1.00 84.19 92 GLY A N 1
ATOM 680 C CA . GLY A 1 92 ? -12.055 4.288 -13.445 1.00 84.19 92 GLY A CA 1
ATOM 681 C C . GLY A 1 92 ? -10.870 4.556 -12.509 1.00 84.19 92 GLY A C 1
ATOM 682 O O . GLY A 1 92 ? -10.223 5.595 -12.662 1.00 84.19 92 GLY A O 1
ATOM 683 N N . ASP A 1 93 ? -10.526 3.626 -11.611 1.00 89.69 93 ASP A N 1
ATOM 684 C CA . ASP A 1 93 ? -9.356 3.753 -10.738 1.00 89.69 93 ASP A CA 1
ATOM 685 C C . ASP A 1 93 ? -8.061 3.917 -11.574 1.00 89.69 93 ASP A C 1
ATOM 687 O O . ASP A 1 93 ? -7.849 3.196 -12.561 1.00 89.69 93 ASP A O 1
ATOM 691 N N . PRO A 1 94 ? -7.194 4.895 -11.248 1.00 90.38 94 PRO A N 1
ATOM 692 C CA . PRO A 1 94 ? -6.033 5.221 -12.069 1.00 90.38 94 PRO A CA 1
ATOM 693 C C . PRO A 1 94 ? -4.827 4.301 -11.854 1.00 90.38 94 PRO A C 1
ATOM 695 O O . PRO A 1 94 ? -3.854 4.446 -12.596 1.00 90.38 94 PRO A O 1
ATOM 698 N N . LEU A 1 95 ? -4.865 3.354 -10.909 1.00 92.31 95 LEU A N 1
ATOM 699 C CA . LEU A 1 95 ? -3.705 2.564 -10.485 1.00 92.31 95 LEU A CA 1
ATOM 700 C C . LEU A 1 95 ? -2.878 2.013 -11.649 1.00 92.31 95 LEU A C 1
ATOM 702 O O . LEU A 1 95 ? -1.670 2.223 -11.692 1.00 92.31 95 LEU A O 1
ATOM 706 N N . TRP A 1 96 ? -3.501 1.324 -12.610 1.00 89.56 96 TRP A N 1
ATOM 707 C CA . TRP A 1 96 ? -2.746 0.711 -13.707 1.00 89.56 96 TRP A CA 1
ATOM 708 C C . TRP A 1 96 ? -2.017 1.741 -14.569 1.00 89.56 96 TRP A C 1
ATOM 710 O O . TRP A 1 96 ? -0.874 1.505 -14.950 1.00 89.56 96 TRP A O 1
ATOM 720 N N . ARG A 1 97 ? -2.641 2.898 -14.816 1.00 87.56 97 ARG A N 1
ATOM 721 C CA . ARG A 1 97 ? -2.008 4.005 -15.545 1.00 87.56 97 ARG A CA 1
ATOM 722 C C . ARG A 1 97 ? -0.851 4.596 -14.741 1.00 87.56 97 ARG A C 1
ATOM 724 O O . ARG A 1 97 ? 0.181 4.918 -15.318 1.00 87.56 97 ARG A O 1
ATOM 731 N N . ASN A 1 98 ? -1.002 4.695 -13.422 1.00 89.31 98 ASN A N 1
ATOM 732 C CA . ASN A 1 98 ? 0.037 5.200 -12.524 1.00 89.31 98 ASN A CA 1
ATOM 733 C C . ASN A 1 98 ? 1.249 4.251 -12.478 1.00 89.31 98 ASN A C 1
ATOM 735 O O . ASN A 1 98 ? 2.392 4.695 -12.532 1.00 89.31 98 ASN A O 1
ATOM 739 N N . LEU A 1 99 ? 1.014 2.935 -12.433 1.00 87.56 99 LEU A N 1
ATOM 740 C CA . LEU A 1 99 ? 2.081 1.929 -12.462 1.00 87.56 99 LEU A CA 1
ATOM 741 C C . LEU A 1 99 ? 2.827 1.919 -13.802 1.00 87.56 99 LEU A C 1
ATOM 743 O O . LEU A 1 99 ? 4.054 1.869 -13.801 1.00 87.56 99 LEU A O 1
ATOM 747 N N . GLU A 1 100 ? 2.110 2.022 -14.923 1.00 83.38 100 GLU A N 1
ATOM 748 C CA . GLU A 1 100 ? 2.708 2.144 -16.261 1.00 83.38 100 GLU A CA 1
ATOM 749 C C . GLU A 1 100 ? 3.553 3.426 -16.391 1.00 83.38 100 GLU A C 1
ATOM 751 O O . GLU A 1 100 ? 4.649 3.389 -16.947 1.00 83.38 100 GLU A O 1
ATOM 756 N N . ALA A 1 101 ? 3.090 4.548 -15.828 1.00 80.12 101 ALA A N 1
ATOM 757 C CA . ALA A 1 101 ? 3.855 5.796 -15.766 1.00 80.12 101 ALA A CA 1
ATOM 758 C C . ALA A 1 101 ? 5.174 5.625 -15.004 1.00 80.12 101 ALA A C 1
ATOM 760 O O . ALA A 1 101 ? 6.229 6.058 -15.461 1.00 80.12 101 ALA A O 1
ATOM 761 N N . ASN A 1 102 ? 5.114 4.968 -13.845 1.00 77.44 102 ASN A N 1
ATOM 762 C CA . ASN A 1 102 ? 6.283 4.728 -13.006 1.00 77.44 102 ASN A CA 1
ATOM 763 C C . ASN A 1 102 ? 7.268 3.754 -13.654 1.00 77.44 102 ASN A C 1
ATOM 765 O O . ASN A 1 102 ? 8.476 3.934 -13.518 1.00 77.44 102 ASN A O 1
ATOM 769 N N . GLU A 1 103 ? 6.774 2.75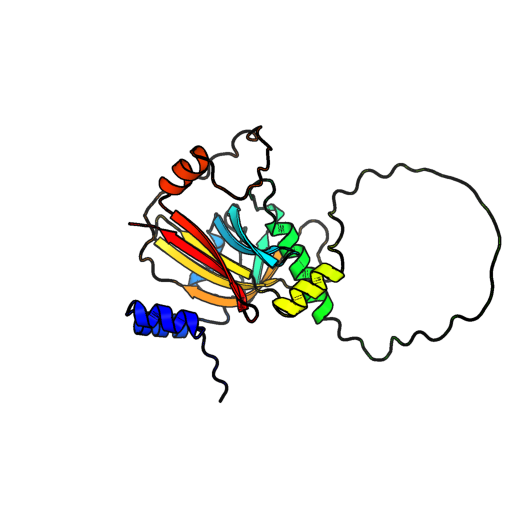9 -14.391 1.00 77.25 103 GLU A N 1
ATOM 770 C CA . GLU A 1 103 ? 7.613 1.876 -15.202 1.00 77.25 103 GLU A CA 1
ATOM 771 C C . GLU A 1 103 ? 8.358 2.665 -16.291 1.00 77.25 103 GLU A C 1
ATOM 773 O O . GLU A 1 103 ? 9.564 2.494 -16.460 1.00 77.25 103 GLU A O 1
ATOM 778 N N . GLN A 1 104 ? 7.672 3.590 -16.972 1.00 74.25 104 GLN A N 1
ATOM 779 C CA . GLN A 1 104 ? 8.279 4.471 -17.979 1.00 74.25 104 GLN A CA 1
ATOM 780 C C . GLN A 1 104 ? 9.336 5.403 -17.371 1.00 74.25 104 GLN A C 1
ATOM 782 O O . GLN A 1 104 ? 10.400 5.576 -17.962 1.00 74.25 104 GLN A O 1
ATOM 787 N N . LEU A 1 105 ? 9.084 5.960 -16.182 1.00 71.56 105 LEU A N 1
ATOM 788 C CA . LEU A 1 105 ? 10.082 6.746 -15.447 1.00 71.56 105 LEU A CA 1
ATOM 789 C C . LEU A 1 105 ? 11.320 5.911 -15.112 1.00 71.56 105 LEU A C 1
ATOM 791 O O . LEU A 1 105 ? 12.439 6.345 -15.380 1.00 71.56 105 LEU A O 1
ATOM 795 N N . ALA A 1 106 ? 11.124 4.683 -14.624 1.00 68.75 106 ALA A N 1
ATOM 796 C CA . ALA A 1 106 ? 12.227 3.770 -14.353 1.00 68.75 106 ALA A CA 1
ATOM 797 C C . ALA A 1 106 ? 13.041 3.469 -15.626 1.00 68.75 106 ALA A C 1
ATOM 799 O O . ALA A 1 106 ? 14.270 3.513 -15.583 1.00 68.75 106 ALA A O 1
ATOM 800 N N . CYS A 1 107 ? 12.391 3.223 -16.771 1.00 63.66 107 CYS A N 1
ATOM 801 C CA . CYS A 1 107 ? 13.077 3.046 -18.058 1.00 63.66 107 CYS A CA 1
ATOM 802 C C . CYS A 1 107 ? 13.963 4.244 -18.427 1.00 63.66 107 CYS A C 1
ATOM 804 O O . CYS A 1 107 ? 15.100 4.032 -18.848 1.00 63.66 107 CYS A O 1
ATOM 806 N N . ILE A 1 108 ? 13.457 5.474 -18.275 1.00 64.31 108 ILE A N 1
ATOM 807 C CA . ILE A 1 108 ? 14.188 6.702 -18.629 1.00 64.31 108 ILE A CA 1
ATOM 808 C C . ILE A 1 108 ? 15.444 6.841 -17.763 1.00 64.31 108 ILE A C 1
ATOM 810 O O . ILE A 1 108 ? 16.533 7.039 -18.295 1.00 64.31 108 ILE A O 1
ATOM 814 N N . SER A 1 109 ? 15.322 6.653 -16.450 1.00 58.56 109 SER A N 1
ATOM 815 C CA . SER A 1 109 ? 16.453 6.746 -15.517 1.00 58.56 109 SER A CA 1
ATOM 816 C C . SER A 1 109 ? 17.530 5.685 -15.724 1.00 58.56 109 SER A C 1
ATOM 818 O O . SER A 1 109 ? 18.698 5.910 -15.417 1.00 58.56 109 SER A O 1
ATOM 820 N N . HIS A 1 110 ? 17.161 4.510 -16.239 1.00 57.44 110 HIS A N 1
ATOM 821 C CA . HIS A 1 110 ? 18.117 3.446 -16.548 1.00 57.44 110 HIS A CA 1
ATOM 822 C C . HIS A 1 110 ? 18.838 3.645 -17.893 1.00 57.44 110 HIS A C 1
ATOM 824 O O . HIS A 1 110 ? 19.820 2.950 -18.156 1.00 57.44 110 HIS A O 1
ATOM 830 N N . HIS A 1 111 ? 18.399 4.594 -18.726 1.00 49.09 111 HIS A N 1
ATOM 831 C CA . HIS A 1 111 ? 19.044 4.939 -19.988 1.00 49.09 111 HIS A CA 1
ATOM 832 C C . HIS A 1 111 ? 19.974 6.144 -19.789 1.00 49.09 111 HIS A C 1
ATOM 834 O O . HIS A 1 111 ? 19.641 7.279 -20.117 1.00 49.09 111 HIS A O 1
ATOM 840 N N . THR A 1 112 ? 21.161 5.913 -19.222 1.00 36.62 112 THR A N 1
ATOM 841 C CA . THR A 1 112 ? 22.243 6.904 -19.316 1.00 36.62 112 THR A CA 1
ATOM 842 C C . THR A 1 112 ? 22.621 7.021 -20.796 1.00 36.62 112 THR A C 1
ATOM 844 O O . THR A 1 112 ? 23.010 6.000 -21.369 1.00 36.62 112 THR A O 1
ATOM 847 N N . PRO A 1 113 ? 22.521 8.196 -21.447 1.00 35.53 113 PRO A N 1
ATOM 848 C CA . PRO A 1 113 ? 22.959 8.327 -22.828 1.00 35.53 113 PRO A CA 1
ATOM 849 C C . PRO A 1 113 ? 24.466 8.081 -22.852 1.00 35.53 113 PRO A C 1
ATOM 851 O O . PRO A 1 113 ? 25.241 8.849 -22.277 1.00 35.53 113 PRO A O 1
ATOM 854 N N . THR A 1 114 ? 24.905 6.992 -23.474 1.00 34.62 114 THR A N 1
ATOM 855 C CA . THR A 1 114 ? 26.310 6.864 -23.848 1.00 34.62 114 THR A CA 1
ATOM 856 C C . THR A 1 114 ? 26.604 7.947 -24.879 1.00 34.62 114 THR A C 1
ATOM 858 O O . THR A 1 114 ? 25.793 8.191 -25.768 1.00 34.62 114 THR A O 1
ATOM 861 N N . ALA A 1 115 ? 27.757 8.609 -24.769 1.00 38.78 115 ALA A N 1
ATOM 862 C CA . ALA A 1 115 ? 28.185 9.732 -25.613 1.00 38.78 115 ALA A CA 1
ATOM 863 C C . ALA A 1 115 ? 28.397 9.391 -27.114 1.00 38.78 115 ALA A C 1
ATOM 865 O O . ALA A 1 115 ? 29.170 10.053 -27.800 1.00 38.78 115 ALA A O 1
ATOM 866 N N . SER A 1 116 ? 27.740 8.352 -27.630 1.00 38.59 116 SER A N 1
ATOM 867 C CA . SER A 1 116 ? 27.744 7.928 -29.029 1.00 38.59 116 SER A CA 1
ATOM 868 C C . SER A 1 116 ? 26.564 8.467 -29.842 1.00 38.59 116 SER A C 1
ATOM 870 O O . SER A 1 116 ? 26.622 8.407 -31.066 1.00 38.59 116 SER A O 1
ATOM 872 N N . ASP A 1 117 ? 25.529 9.027 -29.211 1.00 36.16 117 ASP A N 1
ATOM 873 C CA . ASP A 1 117 ? 24.363 9.572 -29.921 1.00 36.16 117 ASP A CA 1
ATOM 874 C C . ASP A 1 117 ? 24.590 11.039 -30.324 1.00 36.16 117 ASP A C 1
ATOM 876 O O . ASP A 1 117 ? 23.870 11.955 -29.922 1.00 36.16 117 ASP A O 1
ATOM 880 N N . HIS A 1 118 ? 25.628 11.279 -31.126 1.00 33.75 118 HIS A N 1
ATOM 881 C CA . HIS A 1 118 ? 25.719 12.503 -31.917 1.00 33.75 118 HIS A CA 1
ATOM 882 C C . HIS A 1 118 ? 25.025 12.278 -33.267 1.00 33.75 118 HIS A C 1
ATOM 884 O O . HIS A 1 118 ? 25.368 11.329 -33.973 1.00 33.75 118 HIS A O 1
ATOM 890 N N . PRO A 1 119 ? 24.086 13.148 -33.680 1.00 37.31 119 PRO A N 1
ATOM 891 C CA . PRO A 1 119 ? 23.510 13.081 -35.010 1.00 37.31 119 PRO A CA 1
ATOM 892 C C . PRO A 1 119 ? 24.520 13.671 -35.996 1.00 37.31 119 PRO A C 1
ATOM 894 O O . PRO A 1 119 ? 24.504 14.863 -36.298 1.00 37.31 119 PRO A O 1
ATOM 897 N N . SER A 1 120 ? 25.435 12.841 -36.484 1.00 38.25 120 SER A N 1
ATOM 898 C CA . SER A 1 120 ? 26.135 13.134 -37.724 1.00 38.25 120 SER A CA 1
ATOM 899 C C . SER A 1 120 ? 25.249 12.720 -38.894 1.00 38.25 120 SER A C 1
ATOM 901 O O . SER A 1 120 ? 24.958 11.540 -39.071 1.00 38.25 120 SER A O 1
ATOM 903 N N . ASP A 1 121 ? 24.923 13.729 -39.698 1.00 36.62 121 ASP A N 1
ATOM 904 C CA . ASP A 1 121 ? 24.673 13.653 -41.137 1.00 36.62 121 ASP A CA 1
ATOM 905 C C . ASP A 1 121 ? 23.209 13.681 -41.606 1.00 36.62 121 ASP A C 1
ATOM 907 O O . ASP A 1 121 ? 22.547 12.662 -41.771 1.00 36.62 121 ASP A O 1
ATOM 911 N N . LEU A 1 122 ? 22.727 14.894 -41.904 1.00 35.53 122 LEU A N 1
ATOM 912 C CA . LEU A 1 122 ? 21.680 15.123 -42.899 1.00 35.53 122 LEU A CA 1
ATOM 913 C C . LEU A 1 122 ? 21.985 16.417 -43.661 1.00 35.53 122 LEU A C 1
ATOM 915 O O . LEU A 1 122 ? 21.515 17.500 -43.309 1.00 35.53 122 LEU A O 1
ATOM 919 N N . THR A 1 123 ? 22.738 16.297 -44.755 1.00 35.09 123 THR A N 1
ATOM 920 C CA . THR A 1 123 ? 22.654 17.253 -45.863 1.00 35.09 123 THR A CA 1
ATOM 921 C C . THR A 1 123 ? 22.142 16.552 -47.122 1.00 35.09 123 THR A C 1
ATOM 923 O O . THR A 1 123 ? 22.770 15.649 -47.654 1.00 35.09 123 THR A O 1
ATOM 926 N N . GLY A 1 124 ? 20.997 17.021 -47.630 1.00 31.19 124 GLY A N 1
ATOM 927 C CA . GLY A 1 124 ? 20.793 17.140 -49.075 1.00 31.19 124 GLY A CA 1
ATOM 928 C C . GLY A 1 124 ? 19.925 16.108 -49.814 1.00 31.19 124 GLY A C 1
ATOM 929 O O . GLY A 1 124 ? 20.428 15.117 -50.321 1.00 31.19 124 GLY A O 1
ATOM 930 N N . ARG A 1 125 ? 18.689 16.557 -50.095 1.00 30.84 125 ARG A N 1
ATOM 931 C CA . ARG A 1 125 ? 17.916 16.464 -51.364 1.00 30.84 125 ARG A CA 1
ATOM 932 C C . ARG A 1 125 ? 16.859 15.352 -51.582 1.00 30.84 125 ARG A C 1
ATOM 934 O O . ARG A 1 125 ? 17.127 14.162 -51.600 1.00 30.84 125 ARG A O 1
ATOM 941 N N . SER A 1 126 ? 15.650 15.869 -51.849 1.00 30.39 126 SER A N 1
ATOM 942 C CA . SER A 1 126 ? 14.338 15.314 -52.255 1.00 30.39 126 SER A CA 1
ATOM 943 C C . SER A 1 126 ? 14.251 14.847 -53.744 1.00 30.39 126 SER A C 1
ATOM 945 O O . SER A 1 126 ? 15.262 14.922 -54.437 1.00 30.39 126 SER A O 1
ATOM 947 N N . PRO A 1 127 ? 13.053 14.618 -54.354 1.00 47.81 127 PRO A N 1
ATOM 948 C CA . PRO A 1 127 ? 12.044 13.563 -54.123 1.00 47.81 127 PRO A CA 1
ATOM 949 C C . PRO A 1 127 ? 11.547 12.874 -55.436 1.00 47.81 127 PRO A C 1
ATOM 951 O O . PRO A 1 127 ? 11.666 13.427 -56.524 1.00 47.81 127 PRO A O 1
ATOM 954 N N . SER A 1 128 ? 10.911 11.699 -55.346 1.00 28.11 128 SER A N 1
ATOM 955 C CA . SER A 1 128 ? 9.874 11.113 -56.250 1.00 28.11 128 SER A CA 1
ATOM 956 C C . SER A 1 128 ? 9.780 9.606 -55.917 1.00 28.11 128 SER A C 1
ATOM 958 O O . SER A 1 128 ? 10.754 9.041 -55.450 1.00 28.11 128 SER A O 1
ATOM 960 N N . SER A 1 129 ? 8.689 8.850 -56.023 1.00 31.16 129 SER A N 1
ATOM 961 C CA . SER A 1 129 ? 7.459 8.925 -56.803 1.00 31.16 129 SER A CA 1
ATOM 962 C C . SER A 1 129 ? 6.352 8.098 -56.108 1.00 31.16 129 SER A C 1
ATOM 964 O O . SER A 1 129 ? 6.583 7.406 -55.120 1.00 31.16 129 SER A O 1
ATOM 966 N N . ARG A 1 130 ? 5.132 8.230 -56.634 1.00 33.38 130 ARG A N 1
ATOM 967 C CA . ARG A 1 130 ? 3.857 7.645 -56.191 1.00 33.38 130 ARG A CA 1
ATOM 968 C C . ARG A 1 130 ? 3.848 6.116 -56.297 1.00 33.38 130 ARG A C 1
ATOM 970 O O . ARG A 1 130 ? 4.315 5.619 -57.306 1.00 33.38 130 ARG A O 1
ATOM 977 N N . HIS A 1 131 ? 3.156 5.422 -55.387 1.00 33.84 131 HIS A N 1
ATOM 978 C CA . HIS A 1 131 ? 2.233 4.329 -55.735 1.00 33.84 131 HIS A CA 1
ATOM 979 C C . HIS A 1 131 ? 1.205 4.066 -54.616 1.00 33.84 131 HIS A C 1
ATOM 981 O O . HIS A 1 131 ? 1.428 4.360 -53.447 1.00 33.84 131 HIS A O 1
ATOM 987 N N . ASN A 1 132 ? 0.036 3.605 -55.061 1.00 29.70 132 ASN A N 1
ATOM 988 C CA . ASN A 1 132 ? -1.272 3.551 -54.408 1.00 29.70 132 ASN A CA 1
ATOM 989 C C . ASN A 1 132 ? -1.526 2.272 -53.587 1.00 29.70 132 ASN A C 1
ATOM 991 O O . ASN A 1 132 ? -0.993 1.223 -53.933 1.00 29.70 132 ASN A O 1
ATOM 995 N N . ALA A 1 133 ? -2.524 2.382 -52.692 1.00 29.25 133 ALA A N 1
ATOM 996 C CA . ALA A 1 133 ? -3.394 1.332 -52.125 1.00 29.25 133 ALA A CA 1
ATOM 997 C C . ALA A 1 133 ? -2.710 0.360 -51.133 1.00 29.25 133 ALA A C 1
ATOM 999 O O . ALA A 1 133 ? -1.605 -0.103 -51.356 1.00 29.25 133 ALA A O 1
ATOM 1000 N N . VAL A 1 134 ? -3.276 0.018 -49.973 1.00 30.03 134 VAL A N 1
ATOM 1001 C CA . VAL A 1 134 ? -4.616 -0.531 -49.716 1.00 30.03 134 VAL A CA 1
ATOM 1002 C C . VAL A 1 134 ? -5.010 -0.259 -48.255 1.00 30.03 134 VAL A C 1
ATOM 1004 O O . VAL A 1 134 ? -4.214 -0.447 -47.338 1.00 30.03 134 VAL A O 1
ATOM 1007 N N . SER A 1 135 ? -6.258 0.154 -48.037 1.00 31.11 135 SER A N 1
ATOM 1008 C CA . SER A 1 135 ? -6.869 0.307 -46.718 1.00 31.11 135 SER A CA 1
ATOM 1009 C C . SER A 1 135 ? -7.218 -1.063 -46.133 1.00 31.11 135 SER A C 1
ATOM 1011 O O . SER A 1 135 ? -8.182 -1.692 -46.558 1.00 31.11 135 SER A O 1
ATOM 1013 N N . THR A 1 136 ? -6.471 -1.511 -45.128 1.00 29.55 136 THR A N 1
ATOM 1014 C CA . THR A 1 136 ? -6.923 -2.549 -44.194 1.00 29.55 136 THR A CA 1
ATOM 1015 C C . THR A 1 136 ? -7.294 -1.883 -42.879 1.00 29.55 136 THR A C 1
ATOM 1017 O O . THR A 1 136 ? -6.436 -1.376 -42.159 1.00 29.55 136 THR A O 1
ATOM 1020 N N . THR A 1 137 ? -8.588 -1.870 -42.582 1.00 29.89 137 THR A N 1
ATOM 1021 C CA . THR A 1 137 ? -9.172 -1.521 -41.285 1.00 29.89 137 THR A CA 1
ATOM 1022 C C . THR A 1 137 ? -8.570 -2.392 -40.182 1.00 29.89 137 THR A C 1
ATOM 1024 O O . THR A 1 137 ? -8.970 -3.540 -39.997 1.00 29.89 137 THR A O 1
ATOM 1027 N N . SER A 1 138 ? -7.596 -1.851 -39.448 1.00 30.81 138 SER A N 1
ATOM 1028 C CA . SER A 1 138 ? -7.096 -2.427 -38.202 1.00 30.81 138 SER A CA 1
ATOM 1029 C C . SER A 1 138 ? -8.057 -2.092 -37.061 1.00 30.81 138 SER A C 1
ATOM 1031 O O . SER A 1 138 ? -8.371 -0.924 -36.831 1.00 30.81 138 SER A O 1
ATOM 1033 N N . ALA A 1 139 ? -8.515 -3.124 -36.355 1.00 30.06 139 ALA A N 1
ATOM 1034 C CA . ALA A 1 139 ? -9.316 -3.024 -35.138 1.00 30.06 139 ALA A CA 1
ATOM 1035 C C . ALA A 1 139 ? -8.678 -2.074 -34.096 1.00 30.06 139 ALA A C 1
ATOM 1037 O O . ALA A 1 139 ? -7.449 -1.976 -34.042 1.00 30.06 139 ALA A O 1
ATOM 1038 N N . PRO A 1 140 ? -9.472 -1.392 -33.247 1.00 28.19 140 PRO A N 1
ATOM 1039 C CA . PRO A 1 140 ? -8.942 -0.459 -32.260 1.00 28.19 140 PRO A CA 1
ATOM 1040 C C . PRO A 1 140 ? -8.071 -1.209 -31.246 1.00 28.19 140 PRO A C 1
ATOM 1042 O O . PRO A 1 140 ? -8.550 -2.028 -30.461 1.00 28.19 140 PRO A O 1
ATOM 1045 N N . SER A 1 141 ? -6.769 -0.930 -31.267 1.00 31.47 141 SER A N 1
ATOM 1046 C CA . SER A 1 141 ? -5.819 -1.401 -30.268 1.00 31.47 141 SER A CA 1
ATOM 1047 C C . SER A 1 141 ? -6.152 -0.751 -28.925 1.00 31.47 141 SER A C 1
ATOM 1049 O O . SER A 1 141 ? -5.858 0.421 -28.705 1.00 31.47 141 SER A O 1
ATOM 1051 N N . SER A 1 142 ? -6.744 -1.504 -28.002 1.00 32.53 142 SER A N 1
ATOM 1052 C CA . SER A 1 142 ? -7.069 -1.056 -26.640 1.00 32.53 142 SER A CA 1
ATOM 1053 C C . SER A 1 142 ? -5.841 -1.016 -25.716 1.00 32.53 142 SER A C 1
ATOM 1055 O O . SER A 1 142 ? -5.903 -1.440 -24.563 1.00 32.53 142 SER A O 1
ATOM 1057 N N . SER A 1 143 ? -4.698 -0.562 -26.230 1.00 33.12 143 SER A N 1
ATOM 1058 C CA . SER A 1 143 ? -3.535 -0.223 -25.408 1.00 33.12 143 SER A CA 1
ATOM 1059 C C . SER A 1 143 ? -3.580 1.287 -25.176 1.00 33.12 143 SER A C 1
ATOM 1061 O O . SER A 1 143 ? -3.613 2.022 -26.163 1.00 33.12 143 SER A O 1
ATOM 1063 N N . PRO A 1 144 ? -3.645 1.773 -23.926 1.00 37.47 144 PRO A N 1
ATOM 1064 C CA . PRO A 1 144 ? -3.619 3.206 -23.674 1.00 37.47 144 PRO A CA 1
ATOM 1065 C C . PRO A 1 144 ? -2.309 3.796 -24.213 1.00 37.47 144 PRO A C 1
ATO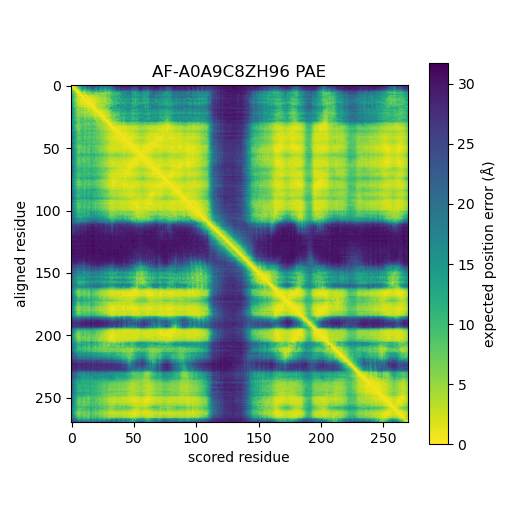M 1067 O O . PRO A 1 144 ? -1.237 3.219 -24.027 1.00 37.47 144 PRO A O 1
ATOM 1070 N N . SER A 1 145 ? -2.405 4.928 -24.914 1.00 40.88 145 SER A N 1
ATOM 1071 C CA . SER A 1 145 ? -1.243 5.665 -25.412 1.00 40.88 145 SER A CA 1
ATOM 1072 C C . SER A 1 145 ? -0.293 6.009 -24.255 1.00 40.88 145 SER A C 1
ATOM 1074 O O . SER A 1 145 ? -0.780 6.363 -23.176 1.00 40.88 145 SER A O 1
ATOM 1076 N N . PRO A 1 146 ? 1.038 5.937 -24.453 1.00 53.75 146 PRO A N 1
ATOM 1077 C CA . PRO A 1 146 ? 2.002 6.316 -23.424 1.00 53.75 146 PRO A CA 1
ATOM 1078 C C . PRO A 1 146 ? 1.748 7.752 -22.952 1.00 53.75 146 PRO A C 1
ATOM 1080 O O . PRO A 1 146 ? 1.284 8.602 -23.721 1.00 53.75 146 PRO A O 1
ATOM 1083 N N . LEU A 1 147 ? 2.026 8.024 -21.675 1.00 58.81 147 LEU A N 1
ATOM 1084 C CA . LEU A 1 147 ? 1.852 9.366 -21.132 1.00 58.81 147 LEU A CA 1
ATOM 1085 C C . LEU A 1 147 ? 2.762 10.343 -21.887 1.00 58.81 147 LEU A C 1
ATOM 1087 O O . LEU A 1 147 ? 3.918 10.014 -22.145 1.00 58.81 147 LEU A O 1
ATOM 1091 N N . PRO A 1 148 ? 2.285 11.555 -22.227 1.00 63.59 148 PRO A N 1
ATOM 1092 C CA . PRO A 1 148 ? 3.130 12.540 -22.889 1.00 63.59 148 PRO A CA 1
ATOM 1093 C C . PRO A 1 148 ? 4.394 12.815 -22.063 1.00 63.59 148 PRO A C 1
ATOM 1095 O O . PRO A 1 148 ? 4.287 13.110 -20.869 1.00 63.59 148 PRO A O 1
ATOM 1098 N N . ASN A 1 149 ? 5.570 12.786 -22.701 1.00 63.09 149 ASN A N 1
ATOM 1099 C CA . ASN A 1 149 ? 6.887 12.941 -22.056 1.00 63.09 149 ASN A CA 1
ATOM 1100 C C . ASN A 1 149 ? 6.973 14.137 -21.086 1.00 63.09 149 ASN A C 1
ATOM 1102 O O . ASN A 1 149 ? 7.638 14.057 -20.059 1.00 63.09 149 ASN A O 1
ATOM 1106 N N . GLN A 1 150 ? 6.255 15.231 -21.363 1.00 58.59 150 GLN A N 1
ATOM 1107 C CA . GLN A 1 150 ? 6.210 16.421 -20.503 1.00 58.59 150 GLN A CA 1
ATOM 1108 C C . GLN A 1 150 ? 5.596 16.153 -19.116 1.00 58.59 150 GLN A C 1
ATOM 1110 O O . GLN A 1 150 ? 6.050 16.720 -18.125 1.00 58.59 150 GLN A O 1
ATOM 1115 N N . ARG A 1 151 ? 4.584 15.279 -19.016 1.00 64.81 151 ARG A N 1
ATOM 1116 C CA . ARG A 1 151 ? 3.951 14.926 -17.730 1.00 64.81 151 ARG A CA 1
ATOM 1117 C C . ARG A 1 151 ? 4.836 14.001 -16.898 1.00 64.81 151 ARG A C 1
ATOM 1119 O O . ARG A 1 151 ? 4.918 14.171 -15.686 1.00 64.81 151 ARG A O 1
ATOM 1126 N N . LEU A 1 152 ? 5.540 13.079 -17.557 1.00 62.41 152 LEU A N 1
ATOM 1127 C CA . LEU A 1 152 ? 6.557 12.238 -16.920 1.00 62.41 152 LEU A CA 1
ATOM 1128 C C . LEU A 1 152 ? 7.707 13.099 -16.381 1.00 62.41 152 LEU A C 1
ATOM 1130 O O . LEU A 1 152 ? 8.077 12.964 -15.221 1.00 62.41 152 LEU A O 1
ATOM 1134 N N . ALA A 1 153 ? 8.195 14.061 -17.169 1.00 60.91 153 ALA A N 1
ATOM 1135 C CA . ALA A 1 153 ? 9.229 14.996 -16.731 1.00 60.91 153 ALA A CA 1
ATOM 1136 C C . ALA A 1 153 ? 8.786 15.857 -15.533 1.00 60.91 153 ALA A C 1
ATOM 1138 O O . ALA A 1 153 ? 9.568 16.070 -14.608 1.00 60.91 153 ALA A O 1
ATOM 1139 N N . ALA A 1 154 ? 7.530 16.317 -15.502 1.00 67.31 154 ALA A N 1
ATOM 1140 C CA . ALA A 1 154 ? 6.995 17.087 -14.376 1.00 67.31 154 ALA A CA 1
ATOM 1141 C C . ALA A 1 154 ? 6.906 16.252 -13.086 1.00 67.31 154 ALA A C 1
ATOM 1143 O O . ALA A 1 154 ? 7.279 16.732 -12.013 1.00 67.31 154 ALA A O 1
ATOM 1144 N N . LEU A 1 155 ? 6.467 14.993 -13.188 1.00 67.06 155 LEU A N 1
ATOM 1145 C CA . LEU A 1 155 ? 6.491 14.049 -12.070 1.00 67.06 155 LEU A CA 1
ATOM 1146 C C . LEU A 1 155 ? 7.914 13.774 -11.586 1.00 67.06 155 LEU A C 1
ATOM 1148 O O . LEU A 1 155 ? 8.163 13.878 -10.388 1.00 67.06 155 LEU A O 1
ATOM 1152 N N . ALA A 1 156 ? 8.837 13.491 -12.507 1.00 66.56 156 ALA A N 1
ATOM 1153 C CA . ALA A 1 156 ? 10.239 13.232 -12.192 1.00 66.56 156 ALA A CA 1
ATOM 1154 C C . ALA A 1 156 ? 10.908 14.433 -11.508 1.00 66.56 156 ALA A C 1
ATOM 1156 O O . ALA A 1 156 ? 11.660 14.278 -10.552 1.00 66.56 156 ALA A O 1
ATOM 1157 N N . THR A 1 157 ? 10.577 15.647 -11.951 1.00 67.88 157 THR A N 1
ATOM 1158 C CA . THR A 1 157 ? 11.076 16.892 -11.347 1.00 67.88 157 THR A CA 1
ATOM 1159 C C . THR A 1 157 ? 10.552 17.078 -9.923 1.00 67.88 157 THR A C 1
ATOM 1161 O O . THR A 1 157 ? 11.282 17.531 -9.046 1.00 67.88 157 THR A O 1
ATOM 1164 N N . LYS A 1 158 ? 9.278 16.747 -9.680 1.00 68.94 158 LYS A N 1
ATOM 1165 C CA . LYS A 1 158 ? 8.615 17.004 -8.394 1.00 68.94 158 LYS A CA 1
ATOM 1166 C C . LYS A 1 158 ? 8.849 15.905 -7.355 1.00 68.94 158 LYS A C 1
ATOM 1168 O O . LYS A 1 158 ? 8.910 16.217 -6.170 1.00 68.94 158 LYS A O 1
ATOM 1173 N N . TYR A 1 159 ? 8.940 14.648 -7.782 1.00 67.94 159 TYR A N 1
ATOM 1174 C CA . TYR A 1 159 ? 8.998 13.474 -6.901 1.00 67.94 159 TYR A CA 1
ATOM 1175 C C . TYR A 1 159 ? 10.228 12.580 -7.129 1.00 67.94 159 TYR A C 1
ATOM 1177 O O . TYR A 1 159 ? 10.326 11.503 -6.545 1.00 67.94 159 TYR A O 1
ATOM 1185 N N . GLY A 1 160 ? 11.165 13.024 -7.970 1.00 64.25 160 GLY A N 1
ATOM 1186 C CA . GLY A 1 160 ? 12.363 12.280 -8.336 1.00 64.25 160 GLY A CA 1
ATOM 1187 C C . GLY A 1 160 ? 12.146 11.281 -9.473 1.00 64.25 160 GLY A C 1
ATOM 1188 O O . GLY A 1 160 ? 11.032 10.934 -9.857 1.00 64.25 160 GLY A O 1
ATOM 1189 N N . GLU A 1 161 ? 13.263 10.782 -9.993 1.00 62.28 161 GLU A N 1
ATOM 1190 C CA . GLU A 1 161 ? 13.368 9.810 -11.088 1.00 62.28 161 GLU A CA 1
ATOM 1191 C C . GLU A 1 161 ? 12.662 8.463 -10.836 1.00 62.28 161 GLU A C 1
ATOM 1193 O O . GLU A 1 161 ? 12.423 7.684 -11.758 1.00 62.28 161 GLU A O 1
ATOM 1198 N N . LYS A 1 162 ? 12.282 8.191 -9.584 1.00 64.62 162 LYS A N 1
ATOM 1199 C CA . LYS A 1 162 ? 11.470 7.039 -9.198 1.00 64.62 162 LYS A CA 1
ATOM 1200 C C . LYS A 1 162 ? 10.360 7.501 -8.268 1.00 64.62 162 LYS A C 1
ATOM 1202 O O . LYS A 1 162 ? 10.612 7.886 -7.130 1.00 64.62 162 LYS A O 1
ATOM 1207 N N . CYS A 1 163 ? 9.116 7.426 -8.733 1.00 68.94 163 CYS A N 1
ATOM 1208 C CA . CYS A 1 163 ? 7.981 7.629 -7.847 1.00 68.94 163 CYS A CA 1
ATOM 1209 C C . CYS A 1 163 ? 7.713 6.335 -7.075 1.00 68.94 163 CYS A C 1
ATOM 1211 O O . CYS A 1 163 ? 7.089 5.395 -7.581 1.00 68.94 163 CYS A O 1
ATOM 1213 N N . ARG A 1 164 ? 8.170 6.314 -5.824 1.00 86.88 164 ARG A N 1
ATOM 1214 C CA . ARG A 1 164 ? 7.877 5.239 -4.880 1.00 86.88 164 ARG A CA 1
ATOM 1215 C C . ARG A 1 164 ? 6.366 5.054 -4.719 1.00 86.88 164 ARG A C 1
ATOM 1217 O O . ARG A 1 164 ? 5.610 6.026 -4.691 1.00 86.88 164 ARG A O 1
ATOM 1224 N N . LEU A 1 165 ? 5.944 3.803 -4.602 1.00 92.69 165 LEU A N 1
ATOM 1225 C CA . LEU A 1 165 ? 4.595 3.394 -4.234 1.00 92.69 165 LEU A CA 1
ATOM 1226 C C . LEU A 1 165 ? 4.533 3.085 -2.744 1.00 92.69 165 LEU A C 1
ATOM 1228 O O . LEU A 1 165 ? 5.488 2.531 -2.194 1.00 92.69 165 LEU A O 1
ATOM 1232 N N . GLY A 1 166 ? 3.373 3.333 -2.143 1.00 94.62 166 GLY A N 1
ATOM 1233 C CA . GLY A 1 166 ? 3.009 2.759 -0.853 1.00 94.62 166 GLY A CA 1
ATOM 1234 C C . GLY A 1 166 ? 2.107 1.553 -1.044 1.00 94.62 166 GLY A C 1
ATOM 1235 O O . GLY A 1 166 ? 1.187 1.597 -1.852 1.00 94.62 166 GLY A O 1
ATOM 1236 N N . ILE A 1 167 ? 2.319 0.483 -0.291 1.00 97.06 167 ILE A N 1
ATOM 1237 C CA . ILE A 1 167 ? 1.467 -0.707 -0.308 1.00 97.06 167 ILE A CA 1
ATOM 1238 C C . ILE A 1 167 ? 1.128 -1.075 1.130 1.00 97.06 167 ILE A C 1
ATOM 1240 O O . ILE A 1 167 ? 2.012 -1.236 1.970 1.00 97.06 167 ILE A O 1
ATOM 1244 N N . LEU A 1 168 ? -0.159 -1.243 1.408 1.00 96.31 168 LEU A N 1
ATOM 1245 C CA . LEU A 1 168 ? -0.667 -1.725 2.682 1.00 96.31 168 LEU A CA 1
ATOM 1246 C C . LEU A 1 168 ? -1.381 -3.055 2.471 1.00 96.31 168 LEU A C 1
ATOM 1248 O O . LEU A 1 168 ? -2.372 -3.144 1.748 1.00 96.31 168 LEU A O 1
ATOM 1252 N N . LEU A 1 169 ? -0.900 -4.068 3.176 1.00 95.19 169 LEU A N 1
ATOM 1253 C CA . LEU A 1 169 ? -1.583 -5.340 3.353 1.00 95.19 169 LEU A CA 1
ATOM 1254 C C . LEU A 1 169 ? -2.181 -5.346 4.745 1.00 95.19 169 LEU A C 1
ATOM 1256 O O . LEU A 1 169 ? -1.470 -5.076 5.715 1.00 95.19 169 LEU A O 1
ATOM 1260 N N . ILE A 1 170 ? -3.475 -5.615 4.849 1.00 90.75 170 ILE A N 1
ATOM 1261 C CA . ILE A 1 170 ? -4.198 -5.544 6.112 1.00 90.75 170 ILE A CA 1
ATOM 1262 C C . ILE A 1 170 ? -5.224 -6.667 6.189 1.00 90.75 170 ILE A C 1
ATOM 1264 O O . ILE A 1 170 ? -6.126 -6.774 5.365 1.00 90.75 170 ILE A O 1
ATOM 1268 N N . GLU A 1 171 ? -5.099 -7.481 7.228 1.00 88.38 171 GLU A N 1
ATOM 1269 C CA . GLU A 1 171 ? -6.032 -8.549 7.546 1.00 88.38 171 GLU A CA 1
ATOM 1270 C C . GLU A 1 171 ? -6.828 -8.134 8.782 1.00 88.38 171 GLU A C 1
ATOM 1272 O O . GLU A 1 171 ? -6.308 -8.079 9.902 1.00 88.38 171 GLU A O 1
ATOM 1277 N N . LEU A 1 172 ? -8.099 -7.793 8.570 1.00 85.06 172 LEU A N 1
ATOM 1278 C CA . LEU A 1 172 ? -8.934 -7.182 9.602 1.00 85.06 172 LEU A CA 1
ATOM 1279 C C . LEU A 1 172 ? -9.287 -8.172 10.724 1.00 85.06 172 LEU A C 1
ATOM 1281 O O . LEU A 1 172 ? -9.281 -7.793 11.893 1.00 85.06 172 LEU A O 1
ATOM 1285 N N . GLY A 1 173 ? -9.506 -9.453 10.405 1.00 84.56 173 GLY A N 1
ATOM 1286 C CA . GLY A 1 173 ? -9.839 -10.491 11.391 1.00 84.56 173 GLY A CA 1
ATOM 1287 C C . GLY A 1 173 ? -8.714 -10.759 12.400 1.00 84.56 173 GLY A C 1
ATOM 1288 O O . GLY A 1 173 ? -8.920 -10.693 13.617 1.00 84.56 173 GLY A O 1
ATOM 1289 N N . THR A 1 174 ? -7.496 -11.000 11.907 1.00 85.19 174 THR A N 1
ATOM 1290 C CA . THR A 1 174 ? -6.306 -11.247 12.748 1.00 85.19 174 THR A CA 1
ATOM 1291 C C . THR A 1 174 ? -5.632 -9.959 13.225 1.00 85.19 174 THR A C 1
ATOM 1293 O O . THR A 1 174 ? -4.747 -10.000 14.082 1.00 85.19 174 THR A O 1
ATOM 1296 N N . ARG A 1 175 ? -6.069 -8.804 12.708 1.00 88.94 175 ARG A N 1
ATOM 1297 C CA . ARG A 1 175 ? -5.511 -7.469 12.965 1.00 88.94 175 ARG A CA 1
ATOM 1298 C C . ARG A 1 175 ? -4.027 -7.377 12.626 1.00 88.94 175 ARG A C 1
ATOM 1300 O O . ARG A 1 175 ? -3.246 -6.754 13.350 1.00 88.94 175 ARG A O 1
ATOM 1307 N N . ARG A 1 176 ? -3.628 -7.992 11.519 1.00 88.88 176 ARG A N 1
ATOM 1308 C CA . ARG A 1 176 ? -2.259 -7.916 11.006 1.00 88.88 176 ARG A CA 1
ATOM 1309 C C . ARG A 1 176 ? -2.187 -6.869 9.914 1.00 88.88 176 ARG A C 1
ATOM 1311 O O . ARG A 1 176 ? -3.101 -6.750 9.106 1.00 88.88 176 ARG A O 1
ATOM 1318 N N . ARG A 1 177 ? -1.090 -6.116 9.881 1.00 91.88 177 ARG A N 1
ATOM 1319 C CA . ARG A 1 177 ? -0.795 -5.226 8.762 1.00 91.88 177 ARG A CA 1
ATOM 1320 C C . ARG A 1 177 ? 0.687 -5.185 8.441 1.00 91.88 177 ARG A C 1
ATOM 1322 O O . ARG A 1 177 ? 1.521 -5.172 9.347 1.00 91.88 177 ARG A O 1
ATOM 1329 N N . LEU A 1 178 ? 0.990 -5.129 7.154 1.00 93.50 178 LEU A N 1
ATOM 1330 C CA . LEU A 1 178 ? 2.330 -4.970 6.611 1.00 93.50 178 LEU A CA 1
ATOM 1331 C C . LEU A 1 178 ? 2.312 -3.788 5.649 1.00 93.50 178 LEU A C 1
ATOM 1333 O O . LEU A 1 178 ? 1.481 -3.743 4.743 1.00 93.50 178 LEU A O 1
ATOM 1337 N N . ARG A 1 179 ? 3.226 -2.844 5.856 1.00 94.88 179 ARG A N 1
ATOM 1338 C CA . ARG A 1 179 ? 3.451 -1.728 4.944 1.00 94.88 179 ARG A CA 1
ATOM 1339 C C . ARG A 1 179 ? 4.713 -1.997 4.147 1.00 94.88 179 ARG A C 1
ATOM 1341 O O . ARG A 1 179 ? 5.722 -2.413 4.718 1.00 94.88 179 ARG A O 1
ATOM 1348 N N . ILE A 1 180 ? 4.629 -1.800 2.841 1.00 95.44 180 ILE A N 1
ATOM 1349 C CA . ILE A 1 180 ? 5.726 -1.979 1.899 1.00 95.44 180 ILE A CA 1
ATOM 1350 C C . ILE A 1 180 ? 5.801 -0.720 1.048 1.00 95.44 180 ILE A C 1
ATOM 1352 O O . ILE A 1 180 ? 4.827 -0.375 0.390 1.00 95.44 180 ILE A O 1
ATOM 1356 N N . ASN A 1 181 ? 6.959 -0.076 1.020 1.00 94.31 181 ASN A N 1
ATOM 1357 C CA . ASN A 1 181 ? 7.253 0.984 0.072 1.00 94.31 181 ASN A CA 1
ATOM 1358 C C . ASN A 1 181 ? 8.299 0.494 -0.929 1.00 94.31 181 ASN A C 1
ATOM 1360 O O . ASN A 1 181 ? 9.246 -0.210 -0.557 1.00 94.31 181 ASN A O 1
ATOM 1364 N N . GLY A 1 182 ? 8.133 0.847 -2.199 1.00 92.62 182 GLY A N 1
ATOM 1365 C CA . GLY A 1 182 ? 9.040 0.380 -3.242 1.00 92.62 182 GLY A CA 1
ATOM 1366 C C . GLY A 1 182 ? 8.811 1.020 -4.601 1.00 92.62 182 GLY A C 1
ATOM 1367 O O . GLY A 1 182 ? 7.848 1.756 -4.802 1.00 92.62 182 GLY A O 1
ATOM 1368 N N . ASN A 1 183 ? 9.696 0.716 -5.545 1.00 90.38 183 ASN A N 1
ATOM 1369 C CA . ASN A 1 183 ? 9.658 1.275 -6.895 1.00 90.38 183 ASN A CA 1
ATOM 1370 C C . ASN A 1 183 ? 9.264 0.222 -7.917 1.00 90.38 183 ASN A C 1
ATOM 1372 O O . ASN A 1 183 ? 9.776 -0.901 -7.884 1.00 90.38 183 ASN A O 1
ATOM 1376 N N . VAL A 1 184 ? 8.426 0.610 -8.875 1.00 89.31 184 VAL A N 1
ATOM 1377 C CA . VAL A 1 184 ? 8.174 -0.212 -10.060 1.00 89.31 184 VAL A CA 1
ATOM 1378 C C . VAL A 1 184 ? 9.493 -0.412 -10.805 1.00 89.31 184 VAL A C 1
ATOM 1380 O O . VAL A 1 184 ? 10.271 0.524 -10.976 1.00 89.31 184 VAL A O 1
ATOM 1383 N N . GLN A 1 185 ? 9.775 -1.652 -11.184 1.00 85.88 185 GLN A N 1
ATOM 1384 C CA . GLN A 1 185 ? 10.906 -1.999 -12.033 1.00 85.88 185 GLN A CA 1
ATOM 1385 C C . GLN A 1 185 ? 10.405 -2.176 -13.458 1.00 85.88 185 GLN A C 1
ATOM 1387 O O . GLN A 1 185 ? 9.401 -2.857 -13.669 1.00 85.88 185 GLN A O 1
ATOM 1392 N N . SER A 1 186 ? 11.123 -1.601 -14.417 1.00 73.12 186 SER A N 1
ATOM 1393 C CA . SER A 1 186 ? 10.915 -1.918 -15.820 1.00 73.12 186 SER A CA 1
ATOM 1394 C C . SER A 1 186 ? 11.538 -3.268 -16.142 1.00 73.12 186 SER A C 1
ATOM 1396 O O . SER A 1 186 ? 12.712 -3.516 -15.866 1.00 73.12 186 SER A O 1
ATOM 1398 N N . ASP A 1 187 ? 10.742 -4.164 -16.719 1.00 65.44 187 ASP A N 1
ATOM 1399 C CA . ASP A 1 187 ? 11.259 -5.404 -17.288 1.00 65.44 187 ASP A CA 1
ATOM 1400 C C . ASP A 1 187 ? 11.228 -5.280 -18.814 1.00 65.44 187 ASP A C 1
ATOM 1402 O O . ASP A 1 187 ? 10.226 -5.580 -19.471 1.00 65.44 187 ASP A O 1
ATOM 1406 N N . ASN A 1 188 ? 12.345 -4.807 -19.381 1.00 53.03 188 ASN A N 1
ATOM 1407 C CA . ASN A 1 188 ? 12.518 -4.612 -20.825 1.00 53.03 188 ASN A CA 1
ATOM 1408 C C . ASN A 1 188 ? 12.314 -5.908 -21.643 1.00 53.03 188 ASN A C 1
ATOM 1410 O O . ASN A 1 188 ? 12.215 -5.833 -22.865 1.00 53.03 188 ASN A O 1
ATOM 1414 N N . ALA A 1 189 ? 12.245 -7.091 -21.012 1.00 48.31 189 ALA A N 1
ATOM 1415 C CA . ALA A 1 189 ? 12.252 -8.377 -21.708 1.00 48.31 189 ALA A CA 1
ATOM 1416 C C . ALA A 1 189 ? 10.958 -9.211 -21.609 1.00 48.31 189 ALA A C 1
ATOM 1418 O O . ALA A 1 189 ? 10.890 -10.255 -22.258 1.00 48.31 189 ALA A O 1
ATOM 1419 N N . ARG A 1 190 ? 9.923 -8.825 -20.839 1.00 46.03 190 ARG A N 1
ATOM 1420 C CA . ARG A 1 190 ? 8.728 -9.695 -20.644 1.00 46.03 190 ARG A CA 1
ATOM 1421 C C . ARG A 1 190 ? 7.363 -8.999 -20.588 1.00 46.03 190 ARG A C 1
ATOM 1423 O O . ARG A 1 190 ? 6.361 -9.633 -20.268 1.00 46.03 190 ARG A O 1
ATOM 1430 N N . SER A 1 191 ? 7.264 -7.727 -20.973 1.00 49.25 191 SER A N 1
ATOM 1431 C CA . SER A 1 191 ? 5.993 -6.977 -20.952 1.00 49.25 191 SER A CA 1
ATOM 1432 C C . SER A 1 191 ? 5.114 -7.210 -22.195 1.00 49.25 191 SER A C 1
ATOM 1434 O O . SER A 1 191 ? 4.606 -6.270 -22.812 1.00 49.25 191 SER A O 1
ATOM 1436 N N . THR A 1 192 ? 4.857 -8.468 -22.562 1.00 44.22 192 THR A N 1
ATOM 1437 C CA . THR A 1 192 ? 3.794 -8.810 -23.523 1.00 44.22 192 THR A CA 1
ATOM 1438 C C . THR A 1 192 ? 2.760 -9.735 -22.874 1.00 44.22 192 THR A C 1
ATOM 1440 O O . THR A 1 192 ? 3.021 -10.867 -22.505 1.00 44.22 192 THR A O 1
ATOM 1443 N N . ARG A 1 193 ? 1.552 -9.181 -22.707 1.00 46.88 193 ARG A N 1
ATOM 1444 C CA . ARG A 1 193 ? 0.255 -9.837 -22.441 1.00 46.88 193 ARG A CA 1
ATOM 1445 C C . ARG A 1 193 ? 0.024 -10.654 -21.150 1.00 46.88 193 ARG A C 1
ATOM 1447 O O . ARG A 1 193 ? -1.139 -10.754 -20.782 1.00 46.88 193 ARG A O 1
ATOM 1454 N N . GLU A 1 194 ? 1.030 -11.086 -20.387 1.00 55.62 194 GLU A N 1
ATOM 1455 C CA . GLU A 1 194 ? 0.843 -11.868 -19.127 1.00 55.62 194 GLU A CA 1
ATOM 1456 C C . GLU A 1 194 ? 1.242 -11.102 -17.836 1.00 55.62 194 GLU A C 1
ATOM 1458 O O . GLU A 1 194 ? 1.637 -11.664 -16.818 1.00 55.62 194 GLU A O 1
ATOM 1463 N N . LYS A 1 195 ? 1.152 -9.769 -17.897 1.00 71.62 195 LYS A N 1
ATOM 1464 C CA . LYS A 1 195 ? 1.952 -8.776 -17.156 1.00 71.62 195 LYS A CA 1
ATOM 1465 C C . LYS A 1 195 ? 1.795 -8.771 -15.625 1.00 71.62 195 LYS A C 1
ATOM 1467 O O . LYS A 1 195 ? 0.924 -8.096 -15.076 1.00 71.62 195 LYS A O 1
ATOM 1472 N N . ALA A 1 196 ? 2.711 -9.430 -14.924 1.00 84.19 196 ALA A N 1
ATOM 1473 C CA . ALA A 1 196 ? 3.000 -9.118 -13.529 1.00 84.19 196 ALA A CA 1
ATOM 1474 C C . ALA A 1 196 ? 3.783 -7.797 -13.420 1.00 84.19 196 ALA A C 1
ATOM 1476 O O . ALA A 1 196 ? 4.719 -7.579 -14.183 1.00 84.19 196 ALA A O 1
ATOM 1477 N N . VAL A 1 197 ? 3.446 -6.945 -12.452 1.00 88.88 197 VAL A N 1
ATOM 1478 C CA . VAL A 1 197 ? 4.230 -5.751 -12.108 1.00 88.88 197 VAL A CA 1
ATOM 1479 C C . VAL A 1 197 ? 5.254 -6.137 -11.045 1.00 88.88 197 VAL A C 1
ATOM 1481 O O . VAL A 1 197 ? 4.888 -6.671 -9.994 1.00 88.88 197 VAL A O 1
ATOM 1484 N N . ARG A 1 198 ? 6.537 -5.880 -11.313 1.00 91.00 198 ARG A N 1
ATOM 1485 C CA . ARG A 1 198 ? 7.624 -6.090 -10.351 1.00 91.00 198 ARG A CA 1
ATOM 1486 C C . ARG A 1 198 ? 7.883 -4.802 -9.578 1.00 91.00 198 ARG A C 1
ATOM 1488 O O . ARG A 1 198 ? 8.126 -3.754 -10.168 1.00 91.00 198 ARG A O 1
ATOM 1495 N N . ILE A 1 199 ? 7.885 -4.898 -8.256 1.00 92.62 199 ILE A N 1
ATOM 1496 C CA . ILE A 1 199 ? 8.183 -3.802 -7.335 1.00 92.62 199 ILE A CA 1
ATOM 1497 C C . ILE A 1 199 ? 9.445 -4.167 -6.557 1.00 92.62 199 ILE A C 1
ATOM 1499 O O . ILE A 1 199 ? 9.490 -5.190 -5.872 1.00 92.62 199 ILE A O 1
ATOM 1503 N N . GLN A 1 200 ? 10.475 -3.335 -6.668 1.00 93.69 200 GLN A N 1
ATOM 1504 C CA . GLN A 1 200 ? 11.666 -3.420 -5.832 1.00 93.69 200 GLN A CA 1
ATOM 1505 C C . GLN A 1 200 ? 11.342 -2.818 -4.466 1.00 93.69 200 GLN A C 1
ATOM 1507 O O . GLN A 1 200 ? 11.019 -1.634 -4.372 1.00 93.69 200 GLN A O 1
ATOM 1512 N N . VAL A 1 201 ? 11.416 -3.638 -3.422 1.00 94.69 201 VAL A N 1
ATOM 1513 C CA . VAL A 1 201 ? 11.180 -3.225 -2.037 1.00 94.69 201 VAL A CA 1
ATOM 1514 C C . VAL A 1 201 ? 12.311 -2.299 -1.598 1.00 94.69 201 VAL A C 1
ATOM 1516 O O . VAL A 1 201 ? 13.483 -2.617 -1.796 1.00 94.69 201 VAL A O 1
ATOM 1519 N N . GLU A 1 202 ? 11.940 -1.166 -1.007 1.00 92.56 202 GLU A N 1
ATOM 1520 C CA . GLU A 1 202 ? 12.854 -0.247 -0.318 1.00 92.56 202 GLU A CA 1
ATOM 1521 C C . GLU A 1 202 ? 12.621 -0.239 1.188 1.00 92.56 202 GLU A C 1
ATOM 1523 O O . GLU A 1 202 ? 13.552 -0.047 1.965 1.00 92.56 202 GLU A O 1
ATOM 1528 N N . GLN A 1 203 ? 11.367 -0.408 1.608 1.00 92.44 203 GLN A N 1
ATOM 1529 C CA . GLN A 1 203 ? 10.987 -0.449 3.012 1.00 92.44 203 GLN A CA 1
ATOM 1530 C C . GLN A 1 203 ? 9.884 -1.484 3.193 1.00 92.44 203 GLN A C 1
ATOM 1532 O O . GLN A 1 203 ? 8.887 -1.457 2.478 1.00 92.44 203 GLN A O 1
ATOM 1537 N N . ALA A 1 204 ? 10.020 -2.364 4.173 1.00 93.31 204 ALA A N 1
ATOM 1538 C CA . ALA A 1 204 ? 8.965 -3.256 4.620 1.00 93.31 204 ALA A CA 1
ATOM 1539 C C . ALA A 1 204 ? 8.949 -3.293 6.147 1.00 93.31 204 ALA A C 1
ATOM 1541 O O . ALA A 1 204 ? 9.988 -3.473 6.783 1.00 93.31 204 ALA A O 1
ATOM 1542 N N . TYR A 1 205 ? 7.771 -3.099 6.737 1.00 90.56 205 TYR A N 1
ATOM 1543 C CA . TYR A 1 205 ? 7.613 -3.077 8.188 1.00 90.56 205 TYR A CA 1
ATOM 1544 C C . TYR A 1 205 ? 6.186 -3.407 8.617 1.00 90.56 205 TYR A C 1
ATOM 1546 O O . TYR A 1 205 ? 5.197 -3.056 7.967 1.00 90.56 205 TYR A O 1
ATOM 1554 N N . ALA A 1 206 ? 6.079 -4.111 9.742 1.00 84.31 206 ALA A N 1
ATOM 1555 C CA . ALA A 1 206 ? 4.804 -4.369 10.387 1.00 84.31 206 ALA A CA 1
ATOM 1556 C C . ALA A 1 206 ? 4.417 -3.155 11.236 1.00 84.31 206 ALA A C 1
ATOM 1558 O O . ALA A 1 206 ? 5.185 -2.707 12.084 1.00 84.31 206 ALA A O 1
ATOM 1559 N N . ASN A 1 207 ? 3.207 -2.642 11.034 1.00 75.12 207 ASN A N 1
ATOM 1560 C CA . ASN A 1 207 ? 2.680 -1.562 11.860 1.00 75.12 207 ASN A CA 1
ATOM 1561 C C . ASN A 1 207 ? 1.832 -2.131 13.008 1.00 75.12 207 ASN A C 1
ATOM 1563 O O . ASN A 1 207 ? 1.173 -3.159 12.855 1.00 75.12 207 ASN A O 1
ATOM 1567 N N . CYS A 1 208 ? 1.767 -1.431 14.144 1.00 73.50 208 CYS A N 1
ATOM 1568 C CA . CYS A 1 208 ? 0.995 -1.872 15.314 1.00 73.50 208 CYS A CA 1
ATOM 1569 C C . CYS A 1 208 ? -0.475 -2.164 14.967 1.00 73.50 208 CYS A C 1
ATOM 1571 O O . CYS A 1 208 ? -1.102 -1.375 14.271 1.00 73.50 208 CYS A O 1
ATOM 1573 N N . SER A 1 209 ? -1.072 -3.223 15.509 1.00 75.69 209 SER A N 1
ATOM 1574 C CA . SER A 1 209 ? -2.476 -3.611 15.255 1.00 75.69 209 SER A CA 1
ATOM 1575 C C . SER A 1 209 ? -3.528 -2.710 15.927 1.00 75.69 209 SER A C 1
ATOM 1577 O O . SER A 1 209 ? -4.742 -2.925 15.792 1.00 75.69 209 SER A O 1
ATOM 1579 N N . LYS A 1 210 ? -3.078 -1.703 16.689 1.00 67.25 210 LYS A N 1
ATOM 1580 C CA . LYS A 1 210 ? -3.926 -0.675 17.303 1.00 67.25 210 LYS A CA 1
ATOM 1581 C C . LYS A 1 210 ? -4.761 -0.015 16.198 1.00 67.25 210 LYS A C 1
ATOM 1583 O O . LYS A 1 210 ? -4.216 0.295 15.142 1.00 67.25 210 LYS A O 1
ATOM 1588 N N . TYR A 1 211 ? -6.061 0.165 16.445 1.00 77.62 211 TYR A N 1
ATOM 1589 C CA . TYR A 1 211 ? -7.024 0.773 15.511 1.00 77.62 211 TYR A CA 1
ATOM 1590 C C . TYR A 1 211 ? -7.473 -0.089 14.315 1.00 77.62 211 TYR A C 1
ATOM 1592 O O . TYR A 1 211 ? -8.034 0.435 13.358 1.00 77.62 211 TYR A O 1
ATOM 1600 N N . ILE A 1 212 ? -7.229 -1.404 14.329 1.00 78.19 212 ILE A N 1
ATOM 1601 C CA . ILE A 1 212 ? -7.850 -2.333 13.369 1.00 78.19 212 ILE A CA 1
ATOM 1602 C C . ILE A 1 212 ? -9.073 -2.972 14.031 1.00 78.19 212 ILE A C 1
ATOM 1604 O O . ILE A 1 212 ? -8.910 -3.709 15.008 1.00 78.19 212 ILE A O 1
ATOM 1608 N N . GLN A 1 213 ? -10.269 -2.703 13.506 1.00 78.94 213 GLN A N 1
ATOM 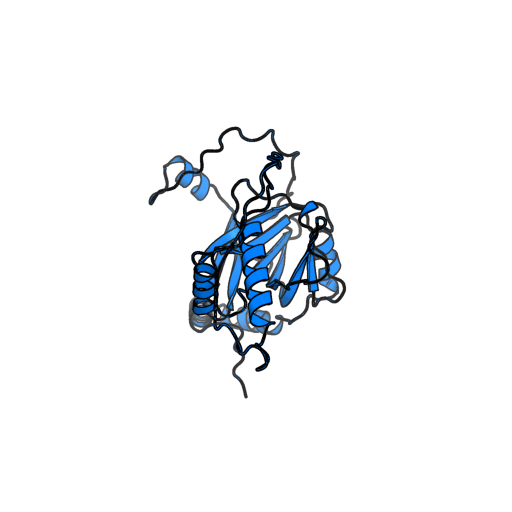1609 C CA . GLN A 1 213 ? -11.496 -3.377 13.939 1.00 78.94 213 GLN A CA 1
ATOM 1610 C C . GLN A 1 213 ? -11.561 -4.787 13.356 1.00 78.94 213 GLN A C 1
ATOM 1612 O O . GLN A 1 213 ? -11.287 -4.987 12.170 1.00 78.94 213 GLN A O 1
ATOM 1617 N N . ARG A 1 214 ? -11.924 -5.769 14.191 1.00 83.31 214 ARG A N 1
ATOM 1618 C CA . ARG A 1 214 ? -12.087 -7.153 13.731 1.00 83.31 214 ARG A CA 1
ATOM 1619 C C . ARG A 1 214 ? -13.353 -7.276 12.902 1.00 83.31 214 ARG A C 1
ATOM 1621 O O . ARG A 1 214 ? -14.430 -6.948 13.383 1.00 83.31 214 ARG A O 1
ATOM 1628 N N . ARG A 1 215 ? -13.212 -7.806 11.691 1.00 80.06 215 ARG A N 1
ATOM 1629 C CA . ARG A 1 215 ? -14.330 -8.189 10.825 1.00 80.06 215 ARG A CA 1
ATOM 1630 C C . ARG A 1 215 ? -13.941 -9.370 9.943 1.00 80.06 215 ARG A C 1
ATOM 1632 O O . ARG A 1 215 ? -12.757 -9.538 9.636 1.00 80.06 215 ARG A O 1
ATOM 1639 N N . SER A 1 216 ? -14.928 -10.161 9.543 1.00 73.06 216 SER A N 1
ATOM 1640 C CA . SER A 1 216 ? -14.821 -11.063 8.399 1.00 73.06 216 SER A CA 1
ATOM 1641 C C . SER A 1 216 ? -15.065 -10.244 7.136 1.00 73.06 216 SER A C 1
ATOM 1643 O O . SER A 1 216 ? -16.080 -9.562 7.020 1.00 73.06 216 SER A O 1
ATOM 1645 N N . VAL A 1 217 ? -14.103 -10.248 6.216 1.00 71.50 217 VAL A N 1
ATOM 1646 C CA . VAL A 1 217 ? -14.306 -9.657 4.892 1.00 71.50 217 VAL A CA 1
ATOM 1647 C C . VAL A 1 217 ? -14.885 -10.751 4.013 1.00 71.50 217 VAL A C 1
ATOM 1649 O O . VAL A 1 217 ? -14.194 -11.720 3.705 1.00 71.50 217 VAL A O 1
ATOM 1652 N N . GLU A 1 218 ? -16.148 -10.605 3.637 1.00 69.75 218 GLU A N 1
ATOM 1653 C CA . GLU A 1 218 ? -16.762 -11.436 2.608 1.00 69.75 218 GLU A CA 1
ATOM 1654 C C . GLU A 1 218 ? -16.517 -10.766 1.259 1.00 69.75 218 GLU A C 1
ATOM 1656 O O . GLU A 1 218 ? -17.005 -9.669 0.990 1.00 69.75 218 GLU A O 1
ATOM 1661 N N . ILE A 1 219 ? -15.701 -11.404 0.422 1.00 67.25 219 ILE A N 1
ATOM 1662 C CA . ILE A 1 219 ? -15.548 -10.993 -0.971 1.00 67.25 219 ILE A CA 1
ATOM 1663 C C . ILE A 1 219 ? -16.704 -11.647 -1.721 1.00 67.25 219 ILE A C 1
ATOM 1665 O O . ILE A 1 219 ? -16.651 -12.839 -2.022 1.00 67.25 219 ILE A O 1
ATOM 1669 N N . GLY A 1 220 ? -17.773 -10.881 -1.940 1.00 64.75 220 GLY A N 1
ATOM 1670 C CA . GLY A 1 220 ? -18.911 -11.324 -2.740 1.00 64.75 220 GLY A CA 1
ATOM 1671 C C . GLY A 1 220 ? -18.522 -11.576 -4.198 1.00 64.75 220 GLY A C 1
ATOM 1672 O O . GLY A 1 220 ? -17.480 -11.111 -4.672 1.00 64.75 220 GLY A O 1
ATOM 1673 N N . GLU A 1 221 ? -19.374 -12.300 -4.926 1.00 61.09 221 GLU A N 1
ATOM 1674 C CA . GLU A 1 221 ? -19.289 -12.321 -6.387 1.00 61.09 221 GLU A CA 1
ATOM 1675 C C . GLU A 1 221 ? -19.378 -10.880 -6.912 1.00 61.09 221 GLU A C 1
ATOM 1677 O O . GLU A 1 221 ? -20.076 -10.064 -6.304 1.00 61.09 221 GLU A O 1
ATOM 1682 N N . PRO A 1 222 ? -18.664 -10.529 -7.998 1.00 57.28 222 PRO A N 1
ATOM 1683 C CA . PRO A 1 222 ? -18.743 -9.188 -8.557 1.00 57.28 222 PRO A CA 1
ATOM 1684 C C . PRO A 1 222 ? -20.212 -8.863 -8.837 1.00 57.28 222 PRO A C 1
ATOM 1686 O O . PRO A 1 222 ? -20.810 -9.457 -9.736 1.00 57.28 222 PRO A O 1
ATOM 1689 N N . GLU A 1 223 ? -20.793 -7.949 -8.050 1.00 50.56 223 GLU A N 1
ATOM 1690 C CA . GLU A 1 223 ? -22.152 -7.466 -8.278 1.00 50.56 223 GLU A CA 1
ATOM 1691 C C . GLU A 1 223 ? -22.271 -7.081 -9.753 1.00 50.56 223 GLU A C 1
ATOM 1693 O O . GLU A 1 223 ? -21.386 -6.414 -10.306 1.00 50.56 223 GLU A O 1
ATOM 1698 N N . GLN A 1 224 ? -23.341 -7.559 -10.402 1.00 46.66 224 GLN A N 1
ATOM 1699 C CA . GLN A 1 224 ? -23.685 -7.198 -11.774 1.00 46.66 224 GLN A CA 1
ATOM 1700 C C . GLN A 1 224 ? -23.449 -5.702 -11.950 1.00 46.66 224 GLN A C 1
ATOM 1702 O O . GLN A 1 224 ? -24.084 -4.922 -11.246 1.00 46.66 224 GLN A O 1
ATOM 1707 N N . LYS A 1 225 ? -22.490 -5.354 -12.833 1.00 48.44 225 LYS A N 1
ATOM 1708 C CA . LYS A 1 225 ? -22.017 -3.993 -13.139 1.00 48.44 225 LYS A CA 1
ATOM 1709 C C . LYS A 1 225 ? -23.011 -2.957 -12.641 1.00 48.44 225 LYS A C 1
ATOM 1711 O O . LYS A 1 225 ? -24.041 -2.774 -13.287 1.00 48.44 225 LYS A O 1
ATOM 1716 N N . SER A 1 226 ? -22.697 -2.303 -11.522 1.00 49.19 226 SER A N 1
ATOM 1717 C CA . SER A 1 226 ? -23.448 -1.127 -11.100 1.00 49.19 226 SER A CA 1
ATOM 1718 C C . SER A 1 226 ? -23.557 -0.219 -12.327 1.00 49.19 226 SER A C 1
ATOM 1720 O O . SER A 1 226 ? -22.547 0.203 -12.892 1.00 49.19 226 SER A O 1
ATOM 1722 N N . THR A 1 227 ? -24.773 -0.067 -12.851 1.00 48.16 227 THR A N 1
ATOM 1723 C CA . THR A 1 227 ? -25.025 0.545 -14.164 1.00 48.16 227 THR A CA 1
ATOM 1724 C C . THR A 1 227 ? -24.795 2.051 -14.142 1.00 48.16 227 THR A C 1
ATOM 1726 O O . THR A 1 227 ? -24.762 2.682 -15.196 1.00 48.16 227 THR A O 1
ATOM 1729 N N . SER A 1 228 ? -24.603 2.633 -12.956 1.00 54.19 228 SER A N 1
ATOM 1730 C CA . SER A 1 228 ? -24.162 4.012 -12.821 1.00 54.19 228 SER A CA 1
ATOM 1731 C C . SER A 1 228 ? -22.655 4.088 -13.038 1.00 54.19 228 SER A C 1
ATOM 1733 O O . SER A 1 228 ? -21.850 3.681 -12.202 1.00 54.19 228 SER A O 1
ATOM 1735 N N . THR A 1 229 ? -22.296 4.603 -14.209 1.00 54.75 229 THR A N 1
ATOM 1736 C CA . THR A 1 229 ? -20.912 4.863 -14.625 1.00 5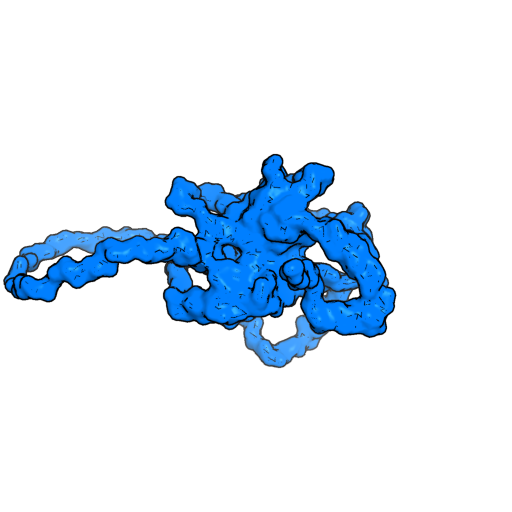4.75 229 THR A CA 1
ATOM 1737 C C . THR A 1 229 ? -20.559 6.344 -14.458 1.00 54.75 229 THR A C 1
ATOM 1739 O O . THR A 1 229 ? -19.559 6.813 -15.006 1.00 54.75 229 THR A O 1
ATOM 1742 N N . ASP A 1 230 ? -21.393 7.093 -13.732 1.00 66.88 230 ASP A N 1
ATOM 1743 C CA . ASP A 1 230 ? -21.312 8.544 -13.671 1.00 66.88 230 ASP A CA 1
ATOM 1744 C C . ASP A 1 230 ? -20.180 8.957 -12.727 1.00 66.88 230 ASP A C 1
ATOM 1746 O O . ASP A 1 230 ? -20.300 8.996 -11.502 1.00 66.88 230 ASP A O 1
ATOM 1750 N N . ILE A 1 231 ? -19.024 9.243 -13.323 1.00 71.19 231 ILE A N 1
ATOM 1751 C CA . ILE A 1 231 ? -17.908 9.874 -12.628 1.00 71.19 231 ILE A CA 1
ATOM 1752 C C . ILE A 1 231 ? -18.316 11.322 -12.342 1.00 71.19 231 ILE A C 1
ATOM 1754 O O . ILE A 1 231 ? -18.435 12.138 -13.255 1.00 71.19 231 ILE A O 1
ATOM 1758 N N . HIS A 1 232 ? -18.505 11.650 -11.066 1.00 74.38 232 HIS A N 1
ATOM 1759 C CA . HIS A 1 232 ? -18.817 13.008 -10.628 1.00 74.38 232 HIS A CA 1
ATOM 1760 C C . HIS A 1 232 ? -17.552 13.737 -10.162 1.00 74.38 232 HIS A C 1
ATOM 1762 O O . HIS A 1 232 ? -16.779 13.214 -9.360 1.00 74.38 232 HIS A O 1
ATOM 1768 N N . SER A 1 233 ? -17.369 14.976 -10.615 1.00 80.38 233 SER A N 1
ATOM 1769 C CA . SER A 1 233 ? -16.325 15.889 -10.135 1.00 80.38 233 SER A CA 1
ATOM 1770 C C . SER A 1 233 ? -16.955 17.137 -9.525 1.00 80.38 233 SER A C 1
ATOM 1772 O O . SER A 1 233 ? -17.884 17.697 -10.105 1.00 80.38 233 SER A O 1
ATOM 1774 N N . GLY A 1 234 ? -16.432 17.610 -8.397 1.00 85.56 234 GLY A N 1
ATOM 1775 C CA . GLY A 1 234 ? -16.925 18.813 -7.731 1.00 85.56 234 GLY A CA 1
ATOM 1776 C C . GLY A 1 234 ? -15.945 19.334 -6.684 1.00 85.56 234 GLY A C 1
ATOM 1777 O O . GLY A 1 234 ? -14.957 18.679 -6.366 1.00 85.56 234 GLY A O 1
ATOM 1778 N N . GLN A 1 235 ? -16.224 20.526 -6.159 1.00 90.12 235 GLN A N 1
ATOM 1779 C CA . GLN A 1 235 ? -15.432 21.165 -5.096 1.00 90.12 235 GLN A CA 1
ATOM 1780 C C . GLN A 1 235 ? -16.067 21.011 -3.704 1.00 90.12 235 GLN A C 1
ATOM 1782 O O . GLN A 1 235 ? -15.520 21.491 -2.715 1.00 90.12 235 GLN A O 1
ATOM 1787 N N . SER A 1 236 ? -17.223 20.353 -3.617 1.00 91.75 236 SER A N 1
ATOM 1788 C CA . SER A 1 236 ? -17.960 20.125 -2.377 1.00 91.75 236 SER A CA 1
ATOM 1789 C C . SER A 1 236 ? -18.581 18.729 -2.359 1.00 91.75 236 SER A C 1
ATOM 1791 O O . SER A 1 236 ? -18.886 18.154 -3.404 1.00 91.75 236 SER A O 1
ATOM 1793 N N . LEU A 1 237 ? -18.751 18.183 -1.153 1.00 91.88 237 LEU A N 1
ATOM 1794 C CA . LEU A 1 237 ? -19.434 16.911 -0.930 1.00 91.88 237 LEU A CA 1
ATOM 1795 C C . LEU A 1 237 ? -20.942 17.151 -0.855 1.00 91.88 237 LEU A C 1
ATOM 1797 O O . LEU A 1 237 ? -21.388 17.997 -0.076 1.00 91.88 237 LEU A O 1
ATOM 1801 N N . ASN A 1 238 ? -21.730 16.390 -1.612 1.00 91.25 238 ASN A N 1
ATOM 1802 C CA . ASN A 1 238 ? -23.186 16.399 -1.466 1.00 91.25 238 ASN A CA 1
ATOM 1803 C C . ASN A 1 238 ? -23.622 15.660 -0.183 1.00 91.25 238 ASN A C 1
ATOM 1805 O O . ASN A 1 238 ? -22.835 14.940 0.433 1.00 91.25 238 ASN A O 1
ATOM 1809 N N . SER A 1 239 ? -24.883 15.812 0.229 1.00 93.31 239 SER A N 1
ATOM 1810 C CA . SER A 1 239 ? -25.381 15.223 1.482 1.00 93.31 239 SER A CA 1
ATOM 1811 C C . SER A 1 239 ? -25.272 13.695 1.532 1.00 93.31 239 SER A C 1
ATOM 1813 O O . SER A 1 239 ? -25.006 13.145 2.597 1.00 93.31 239 SER A O 1
ATOM 1815 N N . ALA A 1 240 ? -25.419 13.004 0.396 1.00 90.62 240 ALA A N 1
ATOM 1816 C CA . ALA A 1 240 ? -25.271 11.550 0.333 1.00 90.62 240 ALA A CA 1
ATOM 1817 C C . ALA A 1 240 ? -23.809 11.118 0.539 1.00 90.62 240 ALA A C 1
ATOM 1819 O O . ALA A 1 240 ? -23.536 10.200 1.307 1.00 90.62 240 ALA A O 1
ATOM 1820 N N . GLN A 1 241 ? -22.859 11.821 -0.083 1.00 91.25 241 GLN A N 1
ATOM 1821 C CA . GLN A 1 241 ? -21.422 11.602 0.104 1.00 91.25 241 GLN A CA 1
ATOM 1822 C C . GLN A 1 241 ? -20.993 11.908 1.540 1.00 91.25 241 GLN A C 1
ATOM 1824 O O . GLN A 1 241 ? -20.238 11.137 2.124 1.00 91.25 241 GLN A O 1
ATOM 1829 N N . GLN A 1 242 ? -21.495 13.001 2.124 1.00 92.81 242 GLN A N 1
ATOM 1830 C CA . GLN A 1 242 ? -21.234 13.341 3.524 1.00 92.81 242 GLN A CA 1
ATOM 1831 C C . GLN A 1 242 ? -21.749 12.246 4.459 1.00 92.81 242 GLN A C 1
ATOM 1833 O O . GLN A 1 242 ? -20.986 11.768 5.289 1.00 92.81 242 GLN A O 1
ATOM 1838 N N . ALA A 1 243 ? -22.996 11.794 4.289 1.00 92.62 243 ALA A N 1
ATOM 1839 C CA . ALA A 1 243 ? -23.566 10.722 5.103 1.00 92.62 243 ALA A CA 1
ATOM 1840 C C . ALA A 1 243 ? -22.776 9.409 4.971 1.00 92.62 243 ALA A C 1
ATOM 1842 O O . ALA A 1 243 ? -22.492 8.759 5.976 1.00 92.62 243 ALA A O 1
ATOM 1843 N N . TRP A 1 244 ? -22.368 9.049 3.751 1.00 90.00 244 TRP A N 1
ATOM 1844 C CA . TRP A 1 244 ? -21.545 7.866 3.495 1.00 90.00 244 TRP A CA 1
ATOM 1845 C C . TRP A 1 244 ? -20.176 7.946 4.184 1.00 90.00 244 TRP A C 1
ATOM 1847 O O . TRP A 1 244 ? -19.778 7.007 4.869 1.00 90.00 244 TRP A O 1
ATOM 1857 N N . ILE A 1 245 ? -19.487 9.085 4.068 1.00 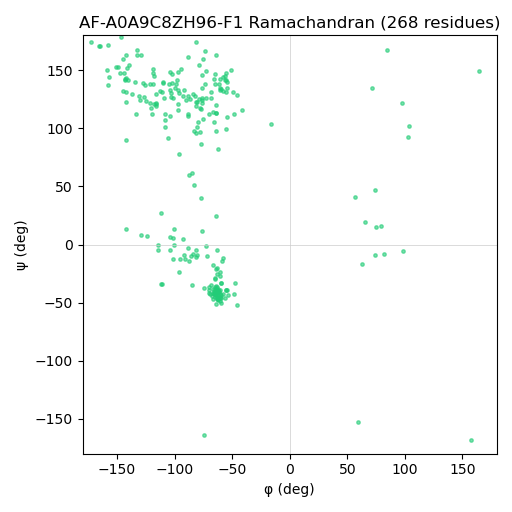90.00 245 ILE A N 1
ATOM 1858 C CA . ILE A 1 245 ? -18.199 9.331 4.731 1.00 90.00 245 ILE A CA 1
ATOM 1859 C C . ILE A 1 245 ? -18.365 9.338 6.255 1.00 90.00 245 ILE A C 1
ATOM 1861 O O . ILE A 1 245 ? -17.563 8.730 6.957 1.00 90.00 245 ILE A O 1
ATOM 1865 N N . SER A 1 246 ? -19.406 9.984 6.787 1.00 89.19 246 SER A N 1
ATOM 1866 C CA . SER A 1 246 ? -19.679 10.021 8.230 1.00 89.19 246 SER A CA 1
ATOM 1867 C C . SER A 1 246 ? -20.014 8.647 8.811 1.00 89.19 246 SER A C 1
ATOM 1869 O O . SER A 1 246 ? -19.718 8.401 9.976 1.00 89.19 246 SER A O 1
ATOM 1871 N N . GLY A 1 247 ? -20.609 7.754 8.017 1.00 88.88 247 GLY A N 1
ATOM 1872 C CA . GLY A 1 247 ? -20.865 6.366 8.403 1.00 88.88 247 GLY A CA 1
ATOM 1873 C C . GLY A 1 247 ? -19.653 5.439 8.267 1.00 88.88 247 GLY A C 1
ATOM 1874 O O . GLY A 1 247 ? -19.721 4.291 8.704 1.00 88.88 247 GLY A O 1
ATOM 1875 N N . ALA A 1 248 ? -18.552 5.897 7.662 1.00 89.00 248 ALA A N 1
ATOM 1876 C CA . ALA A 1 248 ? -17.372 5.071 7.457 1.00 89.00 248 ALA A CA 1
ATOM 1877 C C . ALA A 1 248 ? -16.570 4.908 8.758 1.00 89.00 248 ALA A C 1
ATOM 1879 O O . ALA A 1 248 ? -16.116 5.870 9.374 1.00 89.00 248 ALA A O 1
ATOM 1880 N N . ASP A 1 249 ? -16.333 3.656 9.145 1.00 85.69 249 ASP A N 1
ATOM 1881 C CA . ASP A 1 249 ? -15.540 3.308 10.329 1.00 85.69 249 ASP A CA 1
ATOM 1882 C C . ASP A 1 249 ? -14.028 3.206 10.046 1.00 85.69 249 ASP A C 1
ATOM 1884 O O . ASP A 1 249 ? -13.204 3.138 10.966 1.00 85.69 249 ASP A O 1
ATOM 1888 N N . THR A 1 250 ? -13.670 3.158 8.760 1.00 86.50 250 THR A N 1
ATOM 1889 C CA . THR A 1 250 ? -12.328 2.881 8.254 1.00 86.50 250 THR A CA 1
ATOM 1890 C C . THR A 1 250 ? -12.074 3.693 6.995 1.00 86.50 250 THR A C 1
ATOM 1892 O O . THR A 1 250 ? -12.860 3.671 6.053 1.00 86.50 250 THR A O 1
ATOM 1895 N N . PHE A 1 251 ? -10.918 4.343 6.961 1.00 90.19 251 PHE A N 1
ATOM 1896 C CA . PHE A 1 251 ? -10.382 5.060 5.820 1.00 90.19 251 PHE A CA 1
ATOM 1897 C C . PHE A 1 251 ? -9.028 4.479 5.442 1.00 90.19 251 PHE A C 1
ATOM 1899 O O . PHE A 1 251 ? -8.177 4.224 6.300 1.00 90.19 251 PHE A O 1
ATOM 1906 N N . PHE A 1 252 ? -8.805 4.339 4.142 1.00 92.44 252 PHE A N 1
ATOM 1907 C CA . PHE A 1 252 ? -7.478 4.144 3.584 1.00 92.44 252 PHE A CA 1
ATOM 1908 C C . PHE A 1 252 ? -6.996 5.469 3.021 1.00 92.44 252 PHE A C 1
ATOM 1910 O O . PHE A 1 252 ? -7.695 6.114 2.244 1.00 92.44 252 PHE A O 1
ATOM 1917 N N . VAL A 1 253 ? -5.822 5.901 3.465 1.00 91.75 253 VAL A N 1
ATOM 1918 C CA . VAL A 1 253 ? -5.313 7.242 3.192 1.00 91.75 253 VAL A CA 1
ATOM 1919 C C . VAL A 1 253 ? -3.949 7.103 2.555 1.00 91.75 253 VAL A C 1
ATOM 1921 O O . VAL A 1 253 ? -3.057 6.481 3.135 1.00 91.75 253 VAL A O 1
ATOM 1924 N N . ALA A 1 254 ? -3.797 7.690 1.374 1.00 92.31 254 ALA A N 1
ATOM 1925 C CA . ALA A 1 254 ? -2.509 7.842 0.729 1.00 92.31 254 ALA A CA 1
ATOM 1926 C C . ALA A 1 254 ? -1.998 9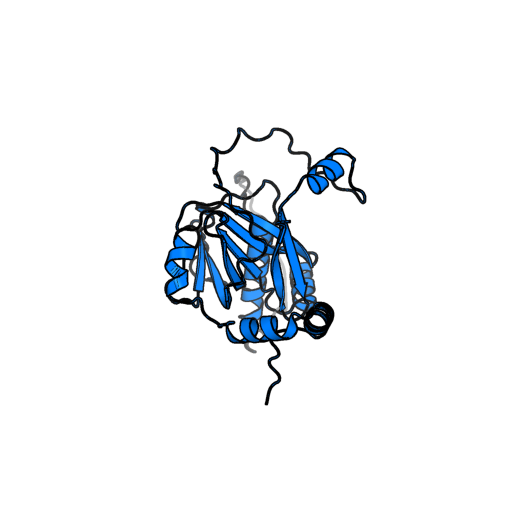.275 0.898 1.00 92.31 254 ALA A C 1
ATOM 1928 O O . ALA A 1 254 ? -2.771 10.234 0.927 1.00 92.31 254 ALA A O 1
ATOM 1929 N N . SER A 1 255 ? -0.685 9.411 1.009 1.00 89.88 255 SER A N 1
ATOM 1930 C CA . SER A 1 255 ? 0.031 10.685 1.030 1.00 89.88 255 SER A CA 1
ATOM 1931 C C . SER A 1 255 ? 1.222 10.605 0.080 1.00 89.88 255 SER A C 1
ATOM 1933 O O . SER A 1 255 ? 1.569 9.526 -0.395 1.00 89.88 255 SER A O 1
ATOM 1935 N N . ALA A 1 256 ? 1.847 11.738 -0.232 1.00 87.31 256 ALA A N 1
ATOM 1936 C CA . ALA A 1 256 ? 3.087 11.738 -0.994 1.00 87.31 256 ALA A CA 1
ATOM 1937 C C . ALA A 1 256 ? 4.035 12.838 -0.528 1.00 87.31 256 ALA A C 1
ATOM 1939 O O . ALA A 1 256 ? 3.595 13.920 -0.135 1.00 87.31 256 ALA A O 1
ATOM 1940 N N . HIS A 1 257 ? 5.334 12.565 -0.622 1.00 83.81 257 HIS A N 1
ATOM 1941 C CA . HIS A 1 257 ? 6.405 13.506 -0.313 1.00 83.81 257 HIS A CA 1
ATOM 1942 C C . HIS A 1 257 ? 7.389 13.604 -1.492 1.00 83.81 257 HIS A C 1
ATOM 1944 O O . HIS A 1 257 ? 7.735 12.565 -2.053 1.00 83.81 257 HIS A O 1
ATOM 1950 N N . PRO A 1 258 ? 7.892 14.801 -1.857 1.00 76.44 258 PRO A N 1
ATOM 1951 C CA . PRO A 1 258 ? 8.843 14.980 -2.962 1.00 76.44 258 PRO A CA 1
ATOM 1952 C C . PRO A 1 258 ? 10.041 14.021 -2.955 1.00 76.44 258 PRO A C 1
ATOM 1954 O O . PRO A 1 258 ? 10.394 13.475 -3.988 1.00 76.44 258 PRO A O 1
ATOM 1957 N N . SER A 1 259 ? 10.648 13.762 -1.794 1.00 73.38 259 SER A N 1
ATOM 1958 C CA . SER A 1 259 ? 11.822 12.877 -1.700 1.00 73.38 259 SER A CA 1
ATOM 1959 C C . SER A 1 259 ? 11.512 11.403 -1.416 1.00 73.38 259 SER A C 1
ATOM 1961 O O . SER A 1 259 ? 12.422 10.584 -1.471 1.00 73.38 259 SER A O 1
ATOM 1963 N N . HIS A 1 260 ? 10.262 11.044 -1.092 1.00 74.75 260 HIS A N 1
ATOM 1964 C CA . HIS A 1 260 ? 9.896 9.666 -0.716 1.00 74.75 260 HIS A CA 1
ATOM 1965 C C . HIS A 1 260 ? 8.699 9.119 -1.499 1.00 74.75 260 HIS A C 1
ATOM 1967 O O . HIS A 1 260 ? 8.199 8.049 -1.176 1.00 74.75 260 HIS A O 1
ATOM 1973 N N . GLY A 1 261 ? 8.224 9.821 -2.526 1.00 84.38 261 GLY A N 1
ATOM 1974 C CA . GLY A 1 261 ? 7.098 9.384 -3.347 1.00 84.38 261 GLY A CA 1
ATOM 1975 C C . GLY A 1 261 ? 5.813 9.170 -2.546 1.00 84.38 261 GLY A C 1
ATOM 1976 O O . GLY A 1 261 ? 5.587 9.817 -1.520 1.00 84.38 261 GLY A O 1
ATOM 1977 N N . ALA A 1 262 ? 4.957 8.280 -3.045 1.00 88.94 262 ALA A N 1
ATOM 1978 C CA . ALA A 1 262 ? 3.688 7.951 -2.420 1.00 88.94 262 ALA A CA 1
ATOM 1979 C C . ALA A 1 262 ? 3.859 6.999 -1.232 1.00 88.94 262 ALA A C 1
ATOM 1981 O O . ALA A 1 262 ? 4.797 6.201 -1.148 1.00 88.94 262 ALA A O 1
ATOM 1982 N N . ASP A 1 263 ? 2.897 7.073 -0.326 1.00 91.25 263 ASP A N 1
ATOM 1983 C CA . ASP A 1 263 ? 2.757 6.173 0.795 1.00 91.25 263 ASP A CA 1
ATOM 1984 C C . ASP A 1 263 ? 1.269 5.932 1.100 1.00 91.25 263 ASP A C 1
ATOM 1986 O O . ASP A 1 263 ? 0.413 6.711 0.685 1.00 91.25 263 ASP A O 1
ATOM 1990 N N . VAL A 1 264 ? 0.931 4.849 1.801 1.00 92.69 264 VAL A N 1
ATOM 1991 C CA . VAL A 1 264 ? -0.453 4.499 2.143 1.00 92.69 264 VAL A CA 1
ATOM 1992 C C . VAL A 1 264 ? -0.573 3.898 3.538 1.00 92.69 264 VAL A C 1
ATOM 1994 O O . VAL A 1 264 ? 0.291 3.157 4.009 1.00 92.69 264 VAL A O 1
ATOM 1997 N N . SER A 1 265 ? -1.660 4.237 4.222 1.00 91.12 265 SER A N 1
ATOM 1998 C CA . SER A 1 265 ? -1.962 3.785 5.576 1.00 91.12 265 SER A CA 1
ATOM 1999 C C . SER A 1 265 ? -3.469 3.614 5.775 1.00 91.12 265 SER A C 1
ATOM 2001 O O . SER A 1 265 ? -4.275 3.870 4.880 1.00 91.12 265 SER A O 1
ATOM 2003 N N . HIS A 1 266 ? -3.851 3.175 6.972 1.00 90.62 266 HIS A N 1
ATOM 2004 C CA . HIS A 1 266 ? -5.241 3.067 7.401 1.00 90.62 266 HIS A CA 1
ATOM 2005 C C . HIS A 1 266 ? -5.501 3.952 8.622 1.00 90.62 266 HIS A C 1
ATOM 2007 O O . HIS A 1 266 ? -4.634 4.124 9.487 1.00 90.62 266 HIS A O 1
ATOM 2013 N N . ARG A 1 267 ? -6.722 4.477 8.716 1.00 85.00 267 ARG A N 1
ATOM 2014 C CA . ARG A 1 267 ? -7.245 5.189 9.883 1.00 85.00 267 ARG A CA 1
ATOM 2015 C C . ARG A 1 267 ? -8.650 4.681 10.192 1.00 85.00 267 ARG A C 1
ATOM 2017 O O . ARG A 1 267 ? -9.415 4.440 9.273 1.00 85.00 267 ARG A O 1
ATOM 2024 N N . GLY A 1 268 ? -8.992 4.511 11.463 1.00 77.88 268 GLY A N 1
ATOM 2025 C CA . GLY A 1 268 ? -10.314 4.023 11.866 1.00 77.88 268 GLY A CA 1
ATOM 2026 C C . GLY A 1 268 ? -10.296 3.398 13.253 1.00 77.88 268 GLY A C 1
ATOM 2027 O O . GLY A 1 268 ? -9.307 3.532 13.967 1.00 77.88 268 GLY A O 1
ATOM 2028 N N . GLY A 1 269 ? -11.370 2.707 13.622 1.00 60.59 269 GLY A N 1
ATOM 2029 C CA . GLY A 1 269 ? -11.415 1.846 14.806 1.00 60.59 269 GLY A CA 1
ATOM 2030 C C . GLY A 1 269 ? -11.490 2.533 16.166 1.00 60.59 269 GLY A C 1
ATOM 2031 O O . GLY A 1 269 ? -10.752 2.152 17.080 1.00 60.59 269 GLY A O 1
ATOM 2032 N N . HIS A 1 270 ? -12.389 3.511 16.276 1.00 50.53 270 HIS A N 1
ATOM 2033 C CA . HIS A 1 270 ? -12.960 3.912 17.562 1.00 50.53 270 HIS A CA 1
ATOM 2034 C C . HIS A 1 270 ? -13.954 2.864 18.067 1.00 50.53 270 HIS A C 1
ATOM 2036 O O . HIS A 1 270 ? -14.540 2.163 17.208 1.00 50.53 270 HIS A O 1
#

Foldseek 3Di:
DDPPPPDDPVRCVVCVVVVNNVVVVVQSVQKDLF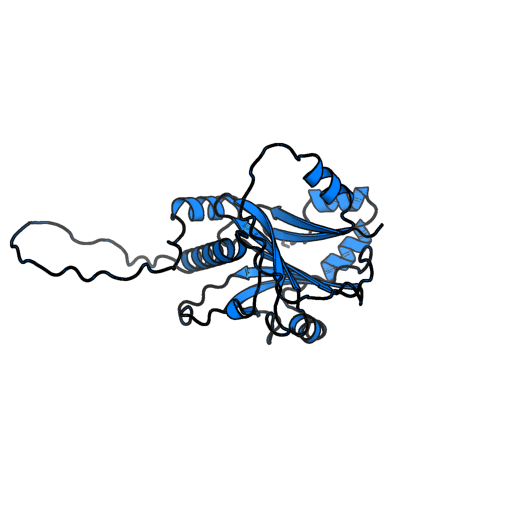ADPVCQQVQQQFQWKWKWFADLQRDIDTWIKGFHRRCWGDDGRQKIKHFPVRIDTDPPGCVVVRLLLQLVLQVVVVCDPDPPPDDPDDDDDDDDDDDDDDDDDDDDDPDDDRDPVVSSVVLCVQQNSFAKMWMWGADLAVLWIKIWIFGWHHDPPDPDDRDITMTGTRIIGTDDSPFRHHDDDDPDDPPDPPPPPDDDDDPDDDPVRVVVVVPDQKDKDKDQDSHRHIHIDMHGHD

Secondary structure (DSSP, 8-state):
-----SS-HHHHHHHHHTT-HHHHHHHHHT-BSS--HHHHHHHHH-SEEEEEEE-TT--EEEEEEEE-TTSEE-SSSSEEEEEGGGEEE-TT--HHHHHHHHHHHHHHHH----TT--------------------------PPPPPPHHHHHHHHHHH-SS-PEEEEEEETTTTEEEEEEEEEEP-TTT-SSS-EEEEEEEEEEEPP-TT------------S--S-------SS--HHHHHHHHT-SEEEEEEEETTTEEEEEEEE--

Nearest PDB structures (foldseek):
  2pww-assembly1_A  TM=2.776E-01  e=2.233E+00  Shouchella clausii KSM-K16
  7n88-assembly1_A  TM=4.624E-01  e=6.477E+00  Neisseria gonorrhoeae
  5kku-assembly3_C  TM=2.453E-01  e=3.001E+00  Bacillus amyloliquefaciens
  5kku-assembly1_A  TM=2.720E-01  e=8.707E+00  Bacillus amyloliquefaciens
  8g7w-assembly2_B  TM=3.628E-01  e=8.206E+00  Micromonospora chalcea subsp. izumensis

Solvent-accessible surface area (backbone atoms only — not comparable to full-atom values): 15946 Å² total; per-residue (Å²): 134,83,85,78,67,88,64,51,72,70,56,50,50,52,27,52,76,69,72,39,46,69,64,48,52,58,49,54,74,53,53,30,56,36,47,55,76,86,47,40,64,58,45,28,61,34,43,52,38,35,38,8,35,48,43,74,85,65,50,71,39,60,41,61,38,34,31,53,62,51,25,34,41,50,89,81,27,39,44,40,35,39,34,52,91,45,51,48,61,62,89,88,60,57,60,69,62,27,52,52,50,32,21,52,37,32,48,56,68,72,56,71,82,63,96,74,83,66,92,81,84,88,81,87,87,89,89,87,83,91,86,80,89,80,92,74,90,74,75,86,73,91,63,82,75,78,77,59,67,70,39,54,50,51,42,30,72,57,23,38,60,57,52,24,26,9,30,30,38,68,43,39,62,83,31,47,38,40,36,37,32,25,31,49,50,58,59,97,84,63,80,66,93,76,49,57,48,42,27,41,40,57,32,23,34,73,54,78,50,77,50,50,58,72,45,86,84,80,84,70,77,84,68,77,73,72,83,77,79,78,84,82,85,78,97,71,79,52,73,68,55,46,51,54,57,72,67,50,63,65,45,73,48,39,49,71,42,49,91,61,16,21,30,39,50,76,49,44,45,130

Radius of gyration: 22.53 Å; Cα contacts (8 Å, |Δi|>4): 420; chains: 1; bounding box: 54×38×80 Å

Sequence (270 aa):
MTDNCVYHEGELAVQAQNGVATAARLSAAAIQDRIPQAAMAFIAQQSMAVIGSLDAQGNVWASLVFGQPGFLRTGDGKSLWLQRSQCHIAFGDPLWRNLEANEQLACISHHTPTASDHPSDLTGRSPSSRHNAVSTTSAPSSSPSPLPNQRLAALATKYGEKCRLGILLIELGTRRRLRINGNVQSDNARSTREKAVRIQVEQAYANCSKYIQRRSVEIGEPEQKSTSTDIHSGQSLNSAQQAWISGADTFFVASAHPSHGADVSHRGGH